Protein AF-W2TLK1-F1 (afdb_monomer_lite)

Organism: Necator americanus (NCBI:txid51031)

pLDDT: mean 82.02, std 14.44, range [32.06, 96.06]

Foldseek 3Di:
DPFQDLLLLLLLCVLCVVVLLVLQLVCLVPVVLCVLVCVQDDPCVLVVLSVPAPHSSSSSVVSSVCSSVGPVSVCSSVSSLVSCVPRPVPVSVLSCLLGPVDPLAPLSLCSVCVVLLLVQDALVLLLVLVVVQVLCVVLSVVLVVVLVVVVVVLVVVDVVDDDDCVVVSVVVNRSVSSSSSSSSQSVSDRCSVLSSLVSSCPRDPSSVVVSCVSPPPSVVCCVPPVPPRPPPD

Secondary structure (DSSP, 8-state):
--PPPHHHHHHHHHHHHHHHHHHHGGGGT-GGGGGGGGGGS-TTHHHHHHHH-SSHHHHHHHHHHHHHHSTTHHHHHHHHHHHHHHH-HHHHHHHHIIIII-TT-TTHHHHHTHHHHHHH--HHHHHHHHTT-GGGHHHHHHHHHHHHHHHHHHHHHHHHS-SSSHHHHHHHHHHHHHHHHHHHHHHH-TTHHHHHHHHHHTT-HHHHHHHHHHSTTHHHHHHHHT-SSSS--

Structure (mmCIF, N/CA/C/O backbone):
data_AF-W2TLK1-F1
#
_entry.id   AF-W2TLK1-F1
#
loop_
_atom_site.group_PDB
_atom_site.id
_atom_site.type_symbol
_atom_site.label_atom_id
_atom_site.label_alt_id
_atom_site.label_comp_id
_atom_site.label_asym_id
_atom_site.label_entity_id
_atom_site.label_seq_id
_atom_site.pdbx_PDB_ins_code
_atom_site.Cartn_x
_atom_site.Cartn_y
_atom_site.Cartn_z
_atom_site.occupancy
_atom_site.B_iso_or_equiv
_atom_site.auth_seq_id
_atom_site.auth_comp_id
_atom_site.auth_asym_id
_atom_site.auth_atom_id
_atom_site.pdbx_PDB_model_num
ATOM 1 N N . MET A 1 1 ? -6.204 -19.441 -7.362 1.00 39.09 1 MET A N 1
ATOM 2 C CA . MET A 1 1 ? -6.379 -18.253 -6.505 1.00 39.09 1 MET A CA 1
ATOM 3 C C . MET A 1 1 ? -5.072 -18.032 -5.776 1.00 39.09 1 MET A C 1
ATOM 5 O O . MET A 1 1 ? -4.685 -18.906 -5.017 1.00 39.09 1 MET A O 1
ATOM 9 N N . THR A 1 2 ? -4.365 -16.938 -6.019 1.00 50.44 2 THR A N 1
ATOM 10 C CA . THR A 1 2 ? -3.280 -16.522 -5.119 1.00 50.44 2 THR A CA 1
ATOM 11 C C . THR A 1 2 ? -3.782 -15.305 -4.374 1.00 50.44 2 THR A C 1
ATOM 13 O O . THR A 1 2 ? -3.531 -14.178 -4.780 1.00 50.44 2 THR A O 1
ATOM 16 N N . SER A 1 3 ? -4.570 -15.559 -3.327 1.00 70.12 3 SER A N 1
ATOM 17 C CA . SER A 1 3 ? -4.834 -14.563 -2.292 1.00 70.12 3 SER A CA 1
ATOM 18 C C . SER A 1 3 ? -3.496 -14.045 -1.769 1.00 70.12 3 SER A C 1
ATOM 20 O O . SER A 1 3 ? -2.560 -14.839 -1.617 1.00 70.12 3 SER A O 1
ATOM 22 N N . LEU A 1 4 ? -3.404 -12.746 -1.474 1.00 79.38 4 LEU A N 1
ATOM 23 C CA . LEU A 1 4 ? -2.208 -12.186 -0.847 1.00 79.38 4 LEU A CA 1
ATOM 24 C C . LEU A 1 4 ? -1.834 -12.999 0.398 1.00 79.38 4 LEU A C 1
ATOM 26 O O . LEU A 1 4 ? -2.681 -13.287 1.249 1.00 79.38 4 LEU A O 1
ATOM 30 N N . ASN A 1 5 ? -0.560 -13.369 0.508 1.00 86.19 5 ASN A N 1
ATOM 31 C CA . ASN A 1 5 ? -0.050 -13.987 1.726 1.00 86.19 5 ASN A CA 1
ATOM 32 C C . ASN A 1 5 ? 0.030 -12.947 2.862 1.00 86.19 5 ASN A C 1
ATOM 34 O O . ASN A 1 5 ? -0.083 -11.743 2.628 1.00 86.19 5 ASN A O 1
ATOM 38 N N . ALA A 1 6 ? 0.259 -13.397 4.098 1.00 86.94 6 ALA A N 1
ATOM 39 C CA . ALA A 1 6 ? 0.296 -12.511 5.265 1.00 86.94 6 ALA A CA 1
ATOM 40 C C . ALA A 1 6 ? 1.298 -11.348 5.116 1.00 86.94 6 ALA A C 1
ATOM 42 O O . ALA A 1 6 ? 0.967 -10.207 5.428 1.00 86.94 6 ALA A O 1
ATOM 43 N N . LYS A 1 7 ? 2.495 -11.608 4.566 1.00 87.69 7 LYS A N 1
ATOM 44 C CA . LYS A 1 7 ? 3.509 -10.570 4.318 1.00 87.69 7 LYS A CA 1
ATOM 45 C C . LYS A 1 7 ? 2.991 -9.512 3.342 1.00 87.69 7 LYS A C 1
ATOM 47 O O . LYS A 1 7 ? 3.154 -8.322 3.583 1.00 87.69 7 LYS A O 1
ATOM 52 N N . GLN A 1 8 ? 2.351 -9.941 2.258 1.00 88.44 8 GLN A N 1
ATOM 53 C CA . GLN A 1 8 ? 1.807 -9.041 1.245 1.00 88.44 8 GLN A CA 1
ATOM 54 C C . GLN A 1 8 ? 0.612 -8.237 1.767 1.00 88.44 8 GLN A C 1
ATOM 56 O O . GLN A 1 8 ? 0.527 -7.046 1.482 1.00 88.44 8 GLN A O 1
ATOM 61 N N . LYS A 1 9 ? -0.276 -8.858 2.556 1.00 89.50 9 LYS A N 1
ATOM 62 C CA . LYS A 1 9 ? -1.387 -8.167 3.231 1.00 89.50 9 LYS A CA 1
ATOM 63 C C . LYS A 1 9 ? -0.863 -7.042 4.132 1.00 89.50 9 LYS A C 1
ATOM 65 O O . LYS A 1 9 ? -1.340 -5.917 4.036 1.00 89.50 9 LYS A O 1
ATOM 70 N N . LEU A 1 10 ? 0.165 -7.316 4.940 1.00 89.56 10 LEU A N 1
ATOM 71 C CA . LEU A 1 10 ? 0.789 -6.309 5.807 1.00 89.56 10 LEU A CA 1
ATOM 72 C C . LEU A 1 10 ? 1.502 -5.206 5.018 1.00 89.56 10 LEU A C 1
ATOM 74 O O . LEU A 1 10 ? 1.328 -4.032 5.325 1.00 89.56 10 LEU A O 1
ATOM 78 N N . ALA A 1 11 ? 2.252 -5.556 3.970 1.00 90.56 11 ALA A N 1
ATOM 79 C CA . ALA A 1 11 ? 2.880 -4.561 3.101 1.00 90.56 11 ALA A CA 1
ATOM 80 C C . ALA A 1 11 ? 1.836 -3.640 2.447 1.00 90.56 11 ALA A C 1
ATOM 82 O O . ALA A 1 11 ? 2.051 -2.434 2.341 1.00 90.56 11 ALA A O 1
ATOM 83 N N . LEU A 1 12 ? 0.685 -4.192 2.053 1.00 90.75 12 LEU A N 1
ATOM 84 C CA . LEU A 1 12 ? -0.413 -3.422 1.483 1.00 90.75 12 LEU A CA 1
ATOM 85 C C . LEU A 1 12 ? -1.047 -2.479 2.517 1.00 90.75 12 LEU A C 1
ATOM 87 O O . LEU A 1 12 ? -1.260 -1.309 2.215 1.00 90.75 12 LEU A O 1
ATOM 91 N N . LEU A 1 13 ? -1.293 -2.951 3.740 1.00 92.12 13 LEU A N 1
ATOM 92 C CA . LEU A 1 13 ? -1.753 -2.097 4.839 1.00 92.12 13 LEU A CA 1
ATOM 93 C C . LEU A 1 13 ? -0.778 -0.950 5.115 1.00 92.12 13 LEU A C 1
ATOM 95 O O . LEU A 1 13 ? -1.192 0.204 5.160 1.00 92.12 13 LEU A O 1
ATOM 99 N N . ASN A 1 14 ? 0.518 -1.247 5.216 1.00 90.81 14 ASN A N 1
ATOM 100 C CA . ASN A 1 14 ? 1.552 -0.237 5.436 1.00 90.81 14 ASN A CA 1
ATOM 101 C C . ASN A 1 14 ? 1.576 0.795 4.304 1.00 90.81 14 ASN A C 1
ATOM 103 O O . ASN A 1 14 ? 1.625 2.000 4.564 1.00 90.81 14 ASN A O 1
ATOM 107 N N . LEU A 1 15 ? 1.453 0.335 3.053 1.00 90.75 15 LEU A N 1
ATOM 108 C CA . LEU A 1 15 ? 1.398 1.203 1.883 1.00 90.75 15 LEU A CA 1
ATOM 109 C C . LEU A 1 15 ? 0.220 2.182 1.957 1.00 90.75 15 LEU A C 1
ATOM 111 O O . LEU A 1 15 ? 0.375 3.316 1.518 1.00 90.75 15 LEU A O 1
ATOM 115 N N . TYR A 1 16 ? -0.927 1.803 2.524 1.00 91.06 16 TYR A N 1
ATOM 116 C CA . TYR A 1 16 ? -2.128 2.647 2.643 1.00 91.06 16 TYR A CA 1
ATOM 117 C C . TYR A 1 16 ? -2.366 3.229 4.048 1.00 91.06 16 TYR A C 1
ATOM 119 O O . TYR A 1 16 ? -3.386 3.881 4.259 1.00 91.06 16 TYR A O 1
ATOM 127 N N . SER A 1 17 ? -1.415 3.068 4.972 1.00 91.88 17 SER A N 1
ATOM 128 C CA . SER A 1 17 ? -1.553 3.418 6.396 1.00 91.88 17 SER A CA 1
ATOM 129 C C . SER A 1 17 ? -2.084 4.833 6.641 1.00 91.88 17 SER A C 1
ATOM 131 O O . SER A 1 17 ? -3.051 4.989 7.368 1.00 91.88 17 SER A O 1
ATOM 133 N N . GLU A 1 18 ? -1.546 5.860 5.980 1.00 89.00 18 GLU A N 1
ATOM 134 C CA . GLU A 1 18 ? -2.051 7.244 6.099 1.00 89.00 18 GLU A CA 1
ATOM 135 C C . GLU A 1 18 ? -3.527 7.412 5.734 1.00 89.00 18 GLU A C 1
ATOM 137 O O . GLU A 1 18 ? -4.263 8.117 6.418 1.00 89.00 18 GLU A O 1
ATOM 142 N N . GLU A 1 19 ? -3.971 6.786 4.644 1.00 89.94 19 GLU A N 1
ATOM 143 C CA . GLU A 1 19 ? -5.369 6.897 4.226 1.00 89.94 19 GLU A CA 1
ATOM 144 C C . GLU A 1 19 ? -6.280 6.107 5.160 1.00 89.94 19 GLU A C 1
ATOM 146 O O . GLU A 1 19 ? -7.399 6.539 5.420 1.00 89.94 19 GLU A O 1
ATOM 151 N N . ILE A 1 20 ? -5.784 4.997 5.711 1.00 93.50 20 ILE A N 1
ATOM 152 C CA . ILE A 1 20 ? -6.484 4.228 6.738 1.00 93.50 20 ILE A CA 1
ATOM 153 C C . ILE A 1 20 ? -6.596 5.052 8.026 1.00 93.50 20 ILE A C 1
ATOM 155 O O . ILE A 1 20 ? -7.702 5.202 8.532 1.00 93.50 20 ILE A O 1
ATOM 159 N N . MET A 1 21 ? -5.504 5.654 8.513 1.00 93.81 21 MET A N 1
ATOM 160 C CA . MET A 1 21 ? -5.481 6.484 9.727 1.00 93.81 21 MET A CA 1
ATOM 161 C C . MET A 1 21 ? -6.492 7.630 9.653 1.00 93.81 21 MET A C 1
ATOM 163 O O . MET A 1 21 ? -7.307 7.773 10.558 1.00 93.81 21 MET A O 1
ATOM 167 N N . LYS A 1 22 ? -6.569 8.345 8.522 1.00 92.06 22 LYS A N 1
ATOM 168 C CA . LYS A 1 22 ? -7.601 9.380 8.295 1.00 92.06 22 LYS A CA 1
ATOM 169 C C . LYS A 1 22 ? -9.037 8.861 8.450 1.00 92.06 22 LYS A C 1
ATOM 171 O O . LYS A 1 22 ? -9.947 9.625 8.753 1.00 92.06 22 LYS A O 1
ATOM 176 N N . ARG A 1 23 ? -9.272 7.573 8.178 1.00 94.31 23 ARG A N 1
ATOM 177 C CA . ARG A 1 23 ? -10.583 6.912 8.325 1.00 94.31 23 ARG A CA 1
ATOM 178 C C . ARG A 1 23 ? -10.786 6.351 9.727 1.00 94.31 23 ARG A C 1
ATOM 180 O O . ARG A 1 23 ? -11.916 6.012 10.052 1.00 94.31 23 ARG A O 1
ATOM 187 N N . LEU A 1 24 ? -9.743 6.274 10.552 1.00 94.12 24 LEU A N 1
ATOM 188 C CA . LEU A 1 24 ? -9.834 5.952 11.976 1.00 94.12 24 LEU A CA 1
ATOM 189 C C . LEU A 1 24 ? -10.124 7.193 12.829 1.00 94.12 24 LEU A C 1
ATOM 191 O O . LEU A 1 24 ? -10.771 7.062 13.861 1.00 94.12 24 LEU A O 1
ATOM 195 N N . THR A 1 25 ? -9.727 8.390 12.382 1.00 93.31 25 THR A N 1
ATOM 196 C CA . THR A 1 25 ? -9.960 9.6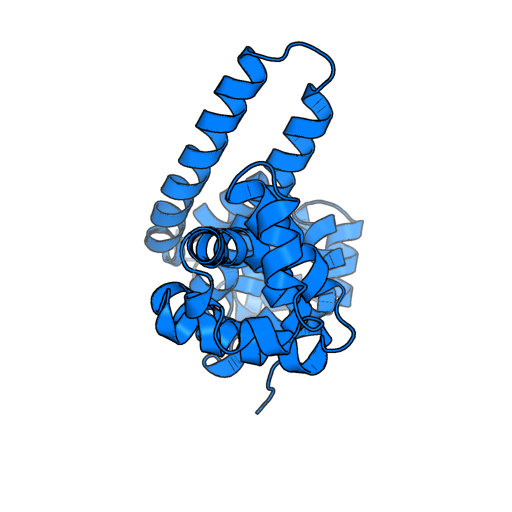74 13.073 1.00 93.31 25 THR A CA 1
ATOM 197 C C . THR A 1 25 ? -11.391 9.853 13.618 1.00 93.31 25 THR A C 1
ATOM 199 O O . THR A 1 25 ? -11.525 10.243 14.776 1.00 93.31 25 THR A O 1
ATOM 202 N N . PRO A 1 26 ? -12.480 9.517 12.887 1.00 91.81 26 PRO A N 1
ATOM 203 C CA . PRO A 1 26 ? -13.845 9.679 13.404 1.00 91.81 26 PRO A CA 1
ATOM 204 C C . PRO A 1 26 ? -14.168 8.862 14.665 1.00 91.81 26 PRO A C 1
ATOM 206 O O . PRO A 1 26 ? -15.060 9.249 15.419 1.00 91.81 26 PRO A O 1
ATOM 209 N N . ILE A 1 27 ? -13.441 7.767 14.924 1.00 94.31 27 ILE A N 1
ATOM 210 C CA . ILE A 1 27 ? -13.629 6.924 16.116 1.00 94.31 27 ILE A CA 1
ATOM 211 C C . ILE A 1 27 ? -13.337 7.719 17.398 1.00 94.31 27 ILE A C 1
ATOM 213 O O . ILE A 1 27 ? -13.962 7.460 18.421 1.00 94.31 27 ILE A O 1
ATOM 217 N N . TYR A 1 28 ? -12.464 8.731 17.331 1.00 92.44 28 TYR A N 1
ATOM 218 C CA . TYR A 1 28 ? -12.157 9.608 18.464 1.00 92.44 28 TYR A CA 1
ATOM 219 C C . TYR A 1 28 ? -13.409 10.301 19.029 1.00 92.44 28 TYR A C 1
ATOM 221 O O . TYR A 1 28 ? -13.572 10.411 20.241 1.00 92.44 28 TYR A O 1
ATOM 229 N N . TYR A 1 29 ? -14.319 10.740 18.152 1.00 90.12 29 TYR A N 1
ATOM 230 C CA . TYR A 1 29 ? -15.553 11.428 18.550 1.00 90.12 29 TYR A CA 1
ATOM 231 C C . TYR A 1 29 ? -16.747 10.484 18.715 1.00 90.12 29 TYR A C 1
ATOM 233 O O . TYR A 1 29 ? -17.700 10.822 19.414 1.00 90.12 29 TYR A O 1
ATOM 241 N N . CYS A 1 30 ? -16.722 9.331 18.045 1.00 90.31 30 CYS A N 1
ATOM 242 C CA . CYS A 1 30 ? -17.794 8.341 18.066 1.00 90.31 30 CYS A CA 1
ATOM 243 C C . CYS A 1 30 ? -17.187 6.934 18.199 1.00 90.31 30 CYS A C 1
ATOM 245 O O . CYS A 1 30 ? -17.016 6.238 17.190 1.00 90.31 30 CYS A O 1
ATOM 247 N N . PRO A 1 31 ? -16.836 6.502 19.427 1.00 87.69 31 PRO A N 1
ATOM 248 C CA . PRO A 1 31 ? -16.204 5.206 19.674 1.00 87.69 31 PRO A CA 1
ATOM 249 C C . PRO A 1 31 ? -17.025 4.018 19.165 1.00 87.69 31 PRO A C 1
ATOM 251 O O . PRO A 1 31 ? -16.462 2.983 18.815 1.00 87.69 31 PRO A O 1
ATOM 254 N N . GLU A 1 32 ? -18.345 4.168 19.037 1.00 86.75 32 GLU A N 1
ATOM 255 C CA . GLU A 1 32 ? -19.246 3.156 18.481 1.00 86.75 32 GLU A CA 1
ATOM 256 C C . GLU A 1 32 ? -18.920 2.813 17.019 1.00 86.75 32 GLU A C 1
ATOM 258 O O . GLU A 1 32 ? -19.233 1.715 16.552 1.00 86.75 32 GLU A O 1
ATOM 263 N N . MET A 1 33 ? -18.257 3.721 16.291 1.00 87.19 33 MET A N 1
ATOM 264 C CA . MET A 1 33 ? -17.795 3.467 14.926 1.00 87.19 33 MET A CA 1
ATOM 265 C C . MET A 1 33 ? -16.659 2.446 14.864 1.00 87.19 33 MET A C 1
ATOM 267 O O . MET A 1 33 ? -16.468 1.845 13.809 1.00 87.19 33 MET A O 1
ATOM 271 N N . SER A 1 34 ? -15.932 2.212 15.964 1.00 86.56 34 SER A N 1
ATOM 272 C CA . SER A 1 34 ? -14.821 1.251 15.999 1.00 86.56 34 SER A CA 1
ATOM 273 C C . SER A 1 34 ? -15.251 -0.149 15.555 1.00 86.56 34 SER A C 1
ATOM 275 O O . SER A 1 34 ? -14.524 -0.814 14.815 1.00 86.56 34 SER A O 1
ATOM 277 N N . GLY A 1 35 ? -16.459 -0.583 15.927 1.00 87.00 35 GLY A N 1
ATOM 278 C CA . GLY A 1 35 ? -17.023 -1.871 15.534 1.00 87.00 35 GLY A CA 1
ATOM 279 C C . GLY A 1 35 ? -16.031 -3.021 15.735 1.00 87.00 35 GLY A C 1
ATOM 280 O O . GLY A 1 35 ? -15.507 -3.224 16.823 1.00 87.00 35 GLY A O 1
ATOM 281 N N . VAL A 1 36 ? -15.730 -3.742 14.651 1.00 86.50 36 VAL A N 1
ATOM 282 C CA . VAL A 1 36 ? -14.802 -4.889 14.662 1.00 86.50 36 VAL A CA 1
ATOM 283 C C . VAL A 1 36 ? -13.339 -4.511 14.935 1.00 86.50 36 VAL A C 1
ATOM 285 O O . VAL A 1 36 ? -12.531 -5.392 15.199 1.00 86.50 36 VAL A O 1
ATOM 288 N N . ILE A 1 37 ? -12.965 -3.227 14.866 1.00 89.81 37 ILE A N 1
ATOM 289 C CA . ILE A 1 37 ? -11.604 -2.779 15.202 1.00 89.81 37 ILE A CA 1
ATOM 290 C C . ILE A 1 37 ? -11.345 -2.921 16.699 1.00 89.81 37 ILE A C 1
ATOM 292 O O . ILE A 1 37 ? -10.254 -3.339 17.078 1.00 89.81 37 ILE A O 1
ATOM 296 N N . ALA A 1 38 ? -12.339 -2.621 17.541 1.00 87.62 38 ALA A N 1
ATOM 297 C CA . ALA A 1 38 ? -12.196 -2.731 18.991 1.00 87.62 38 ALA A CA 1
ATOM 298 C C . ALA A 1 38 ? -11.893 -4.173 19.435 1.00 87.62 38 ALA A C 1
ATOM 300 O O . ALA A 1 38 ? -11.207 -4.373 20.428 1.00 87.62 38 ALA A O 1
ATOM 301 N N . GLU A 1 39 ? -12.328 -5.177 18.664 1.00 88.00 39 GLU A N 1
ATOM 302 C CA . GLU A 1 39 ? -12.049 -6.597 18.930 1.00 88.00 39 GLU A CA 1
ATOM 303 C C . GLU A 1 39 ? -10.563 -6.972 18.771 1.00 88.00 39 GLU A C 1
ATOM 305 O O . GLU A 1 39 ? -10.155 -8.044 19.213 1.00 88.00 39 GLU A O 1
ATOM 310 N N . LEU A 1 40 ? -9.752 -6.121 18.129 1.00 88.50 40 LEU A N 1
ATOM 311 C CA . LEU A 1 40 ? -8.305 -6.328 17.971 1.00 88.50 40 LEU A CA 1
ATOM 312 C C . LEU A 1 40 ? -7.468 -5.722 19.103 1.00 88.50 40 LEU A C 1
ATOM 314 O O . LEU A 1 40 ? -6.239 -5.865 19.088 1.00 88.50 40 LEU A O 1
ATOM 318 N N . LEU A 1 41 ? -8.118 -5.026 20.034 1.00 89.62 41 LEU A N 1
ATOM 319 C CA . LEU A 1 41 ? -7.500 -4.341 21.160 1.00 89.62 41 LEU A CA 1
ATOM 320 C C . LEU A 1 41 ? -7.872 -5.031 22.474 1.00 89.62 41 LEU A C 1
ATOM 322 O O . LEU A 1 41 ? -8.871 -5.747 22.566 1.00 89.62 41 LEU A O 1
ATOM 326 N N . ASP A 1 42 ? -7.074 -4.775 23.507 1.00 88.44 42 ASP A N 1
ATOM 327 C CA . ASP A 1 42 ? -7.425 -5.179 24.863 1.00 88.44 42 ASP A CA 1
ATOM 328 C C . ASP A 1 42 ? -8.656 -4.405 25.368 1.00 88.44 42 ASP A C 1
ATOM 330 O O . ASP A 1 42 ? -8.983 -3.307 24.907 1.00 88.44 42 ASP A O 1
ATOM 334 N N . ILE A 1 43 ? -9.352 -4.993 26.342 1.00 86.44 43 ILE A N 1
ATOM 335 C CA . ILE A 1 43 ? -10.553 -4.405 26.947 1.00 86.44 43 ILE A CA 1
ATOM 336 C C . ILE A 1 43 ? -10.228 -3.002 27.482 1.00 86.44 43 ILE A C 1
ATOM 338 O O . ILE A 1 43 ? -9.240 -2.826 28.188 1.00 86.44 43 ILE A O 1
ATOM 342 N N . ASN A 1 44 ? -11.097 -2.030 27.190 1.00 89.00 44 ASN A N 1
ATOM 343 C CA . ASN A 1 44 ? -10.975 -0.607 27.536 1.00 89.00 44 ASN A CA 1
ATOM 344 C C . ASN A 1 44 ? -9.831 0.157 26.846 1.00 89.00 44 ASN A C 1
ATOM 346 O O . ASN A 1 44 ? -9.676 1.359 27.075 1.00 89.00 44 ASN A O 1
ATOM 350 N N . ARG A 1 45 ? -9.013 -0.498 26.009 1.00 92.62 45 ARG A N 1
ATOM 351 C CA . ARG A 1 45 ? -7.835 0.161 25.432 1.00 92.62 45 ARG A CA 1
ATOM 352 C C . ARG A 1 45 ? -8.209 1.282 24.467 1.00 92.62 45 ARG A C 1
ATOM 354 O O . ARG A 1 45 ? -7.497 2.276 24.373 1.00 92.62 45 ARG A O 1
ATOM 361 N N . LEU A 1 46 ? -9.340 1.155 23.776 1.00 91.25 46 LEU A N 1
ATOM 362 C CA . LEU A 1 46 ? -9.834 2.203 22.885 1.00 91.25 46 LEU A CA 1
ATOM 363 C C . LEU A 1 46 ? -10.181 3.482 23.666 1.00 91.25 46 LEU A C 1
ATOM 365 O O . LEU A 1 46 ? -9.814 4.580 23.253 1.00 91.25 46 LEU A O 1
ATOM 369 N N . GLU A 1 47 ? -10.856 3.338 24.805 1.00 90.69 47 GLU A N 1
ATOM 370 C CA . GLU A 1 47 ? -11.205 4.439 25.696 1.00 90.69 47 GLU A CA 1
ATOM 371 C C . GLU A 1 47 ? -9.955 5.081 26.303 1.00 90.69 47 GLU A C 1
ATOM 373 O O . GLU A 1 47 ? -9.852 6.307 26.339 1.00 90.69 47 GLU A O 1
ATOM 378 N N . GLU A 1 48 ? -8.980 4.272 26.729 1.00 93.44 48 GLU A N 1
ATOM 379 C CA . GLU A 1 48 ? -7.683 4.763 27.205 1.00 93.44 48 GLU A CA 1
ATOM 380 C C . GLU A 1 48 ? -6.971 5.587 26.129 1.00 93.44 48 GLU A C 1
ATOM 382 O O . GLU A 1 48 ? -6.549 6.711 26.400 1.00 93.44 48 GLU A O 1
ATOM 387 N N . LEU A 1 49 ? -6.915 5.087 24.891 1.00 93.75 49 LEU A N 1
ATOM 388 C CA . LEU A 1 49 ? -6.338 5.808 23.760 1.00 93.75 49 LEU A CA 1
ATOM 389 C C . LEU A 1 49 ? -7.025 7.158 23.529 1.00 93.75 49 LEU A C 1
ATOM 391 O O . LEU A 1 49 ? -6.334 8.153 23.312 1.00 93.75 49 LEU A O 1
AT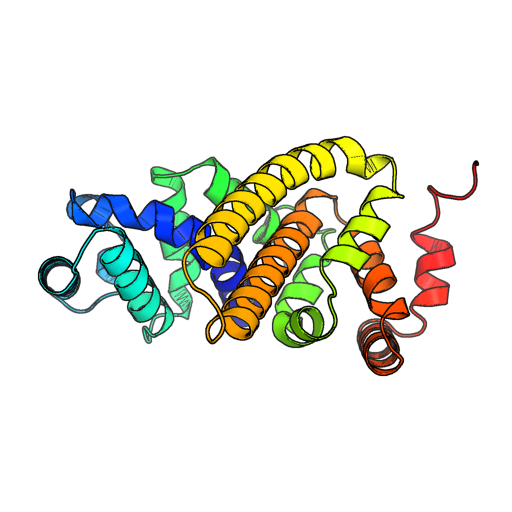OM 395 N N . CYS A 1 50 ? -8.356 7.232 23.609 1.00 90.94 50 CYS A N 1
ATOM 396 C CA . CYS A 1 50 ? -9.078 8.502 23.490 1.00 90.94 50 CYS A CA 1
ATOM 397 C C . CYS A 1 50 ? -8.679 9.506 24.584 1.00 90.94 50 CYS A C 1
ATOM 399 O O . CYS A 1 50 ? -8.553 10.696 24.301 1.00 90.94 50 CYS A O 1
ATOM 401 N N . MET A 1 51 ? -8.461 9.038 25.817 1.00 90.69 51 MET A N 1
ATOM 402 C CA . MET A 1 51 ? -8.086 9.886 26.957 1.00 90.69 51 MET A CA 1
ATOM 403 C C . MET A 1 51 ? -6.606 10.296 26.946 1.00 90.69 51 MET A C 1
ATOM 405 O O . MET A 1 51 ? -6.264 11.379 27.418 1.00 90.69 51 MET A O 1
ATOM 409 N N . GLU A 1 52 ? -5.727 9.432 26.435 1.00 93.12 52 GLU A N 1
ATOM 410 C CA . GLU A 1 52 ? -4.280 9.663 26.332 1.00 93.12 52 GLU A CA 1
ATOM 411 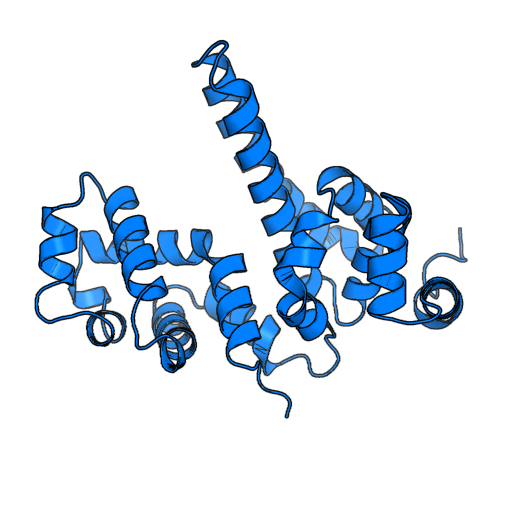C C . GLU A 1 52 ? -3.897 10.577 25.159 1.00 93.12 52 GLU A C 1
ATOM 413 O O . GLU A 1 52 ? -2.810 11.160 25.164 1.00 93.12 52 GLU A O 1
ATOM 418 N N . SER A 1 53 ? -4.758 10.677 24.144 1.00 93.31 53 SER A N 1
ATOM 419 C CA . SER A 1 53 ? -4.450 11.379 22.898 1.00 93.31 53 SER A CA 1
ATOM 420 C C . SER A 1 53 ? -4.709 12.876 22.996 1.00 93.31 53 SER A C 1
ATOM 422 O O . SER A 1 53 ? -5.736 13.322 23.506 1.00 93.31 53 SER A O 1
ATOM 424 N N . TYR A 1 54 ? -3.790 13.669 22.446 1.00 89.81 54 TYR A N 1
ATOM 425 C CA . TYR A 1 54 ? -3.905 15.132 22.472 1.00 89.81 54 TYR A CA 1
ATOM 426 C C . TYR A 1 54 ? -5.002 15.667 21.547 1.00 89.81 54 TYR A C 1
ATOM 428 O O . TYR A 1 54 ? -5.597 16.708 21.824 1.00 89.81 54 TYR A O 1
ATOM 436 N N . ASN A 1 55 ? -5.219 14.986 20.425 1.00 92.06 55 ASN A N 1
ATOM 437 C CA . ASN A 1 55 ? -6.205 15.314 19.404 1.00 92.06 55 ASN A CA 1
ATOM 438 C C . ASN A 1 55 ? -6.551 14.058 18.585 1.00 92.06 55 ASN A C 1
ATOM 440 O O . ASN A 1 55 ? -5.995 12.977 18.800 1.00 92.06 55 ASN A O 1
ATOM 444 N N . GLU A 1 56 ? -7.469 14.212 17.639 1.00 92.81 56 GLU A N 1
ATOM 445 C CA . GLU A 1 56 ? -7.988 13.145 16.790 1.00 92.81 56 GLU A CA 1
ATOM 446 C C . GLU A 1 56 ? -6.929 12.526 15.855 1.00 92.81 56 GLU A C 1
ATOM 448 O O . GLU A 1 56 ? -6.978 11.327 15.562 1.00 92.81 56 GLU A O 1
ATOM 453 N N . ASP A 1 57 ? -5.937 13.313 15.428 1.00 91.12 57 ASP A N 1
ATOM 454 C CA . ASP A 1 57 ? -4.836 12.842 14.585 1.00 91.12 57 ASP A CA 1
ATOM 455 C C . ASP A 1 57 ? -3.859 11.970 15.389 1.00 91.12 57 ASP A C 1
ATOM 457 O O . ASP A 1 57 ? -3.527 10.863 14.956 1.00 91.12 57 ASP A O 1
ATOM 461 N N . ASP A 1 58 ? -3.453 12.422 16.582 1.00 93.69 58 ASP A N 1
ATOM 462 C CA . ASP A 1 58 ? -2.616 11.664 17.525 1.00 93.69 58 ASP A CA 1
ATOM 463 C C . ASP A 1 58 ? -3.299 10.352 17.927 1.00 93.69 58 ASP A C 1
ATOM 465 O O . ASP A 1 58 ? -2.673 9.291 17.889 1.00 93.69 58 ASP A O 1
ATOM 469 N N . PHE A 1 59 ? -4.607 10.402 18.193 1.00 96.06 59 PHE A N 1
ATOM 470 C CA . PHE A 1 59 ? -5.414 9.212 18.444 1.00 96.06 59 PHE A CA 1
ATOM 471 C C . PHE A 1 59 ? -5.348 8.219 17.285 1.00 96.06 59 PHE A C 1
ATOM 473 O O . PHE A 1 59 ? -5.028 7.048 17.491 1.00 96.06 59 PHE A O 1
ATOM 480 N N . SER A 1 60 ? -5.615 8.674 16.056 1.00 95.19 60 SER A N 1
ATOM 481 C CA . SER A 1 60 ? -5.639 7.790 14.886 1.00 95.19 60 SER A CA 1
ATOM 482 C C . SER A 1 60 ? -4.289 7.110 14.641 1.00 95.19 60 SER A C 1
ATOM 484 O O . SER A 1 60 ? -4.242 5.933 14.275 1.00 95.19 60 SER A O 1
ATOM 486 N N . LYS A 1 61 ? -3.193 7.834 14.902 1.00 94.44 61 LYS A N 1
ATOM 487 C CA . LYS A 1 61 ? -1.828 7.332 14.783 1.00 94.44 61 LYS A CA 1
ATOM 488 C C . LYS A 1 61 ? -1.521 6.287 15.851 1.00 94.44 61 LYS A C 1
ATOM 490 O O . LYS A 1 61 ? -1.084 5.194 15.508 1.00 94.44 61 LYS A O 1
ATOM 495 N N . ARG A 1 62 ? -1.805 6.581 17.124 1.00 94.81 62 ARG A N 1
ATOM 496 C CA . ARG A 1 62 ? -1.596 5.637 18.236 1.00 94.81 62 ARG A CA 1
ATOM 497 C C . ARG A 1 62 ? -2.425 4.370 18.072 1.00 94.81 62 ARG A C 1
ATOM 499 O O . ARG A 1 62 ? -1.902 3.272 18.235 1.00 94.81 62 ARG A O 1
ATOM 506 N N . LEU A 1 63 ? -3.692 4.520 17.685 1.00 95.19 63 LEU A N 1
ATOM 507 C CA . LEU A 1 63 ? -4.570 3.397 17.379 1.00 95.19 63 LEU A CA 1
ATOM 508 C C . LEU A 1 63 ? -3.980 2.531 16.261 1.00 95.19 63 LEU A C 1
ATOM 510 O O . LEU A 1 63 ? -3.921 1.311 16.393 1.00 95.19 63 LEU A O 1
ATOM 514 N N . TRP A 1 64 ? -3.508 3.139 15.171 1.00 95.56 64 TRP A N 1
ATOM 515 C CA . TRP A 1 64 ? -2.857 2.393 14.096 1.00 95.56 64 TRP A CA 1
ATOM 516 C C . TRP A 1 64 ? -1.594 1.667 14.560 1.00 95.56 64 TRP A C 1
ATOM 518 O O . TRP A 1 64 ? -1.417 0.496 14.224 1.00 95.56 64 TRP A O 1
ATOM 528 N N . ASP A 1 65 ? -0.741 2.328 15.340 1.00 93.44 65 ASP A N 1
ATOM 529 C CA . ASP A 1 65 ? 0.499 1.745 15.850 1.00 93.44 65 ASP A CA 1
ATOM 530 C C . ASP A 1 65 ? 0.216 0.525 16.746 1.00 93.44 65 ASP A C 1
ATOM 532 O O . ASP A 1 65 ? 0.865 -0.514 16.594 1.00 93.44 65 ASP A O 1
ATOM 536 N N . GLU A 1 66 ? -0.804 0.590 17.607 1.00 92.88 66 GLU A N 1
ATOM 537 C CA . GLU A 1 66 ? -1.233 -0.550 18.427 1.00 92.88 66 GLU A CA 1
ATOM 538 C C . GLU A 1 66 ? -1.822 -1.689 17.593 1.00 92.88 66 GLU A C 1
ATOM 540 O O . GLU A 1 66 ? -1.436 -2.847 17.765 1.00 92.88 66 GLU A O 1
ATOM 545 N N . LEU A 1 67 ? -2.689 -1.382 16.625 1.00 92.50 67 LEU A N 1
ATOM 546 C CA . LEU A 1 67 ? -3.238 -2.383 15.708 1.00 92.50 67 LEU A CA 1
ATOM 547 C C . LEU A 1 67 ? -2.132 -3.065 14.887 1.00 92.50 67 LEU A C 1
ATOM 549 O O . LEU A 1 67 ? -2.144 -4.284 14.703 1.00 92.50 67 LEU A O 1
ATOM 553 N N . ALA A 1 68 ? -1.147 -2.298 14.416 1.00 88.94 68 ALA A N 1
ATOM 554 C CA . ALA A 1 68 ? -0.009 -2.798 13.653 1.00 88.94 68 ALA A CA 1
ATOM 555 C C . ALA A 1 68 ? 0.972 -3.609 14.516 1.00 88.94 68 ALA A C 1
ATOM 557 O O . ALA A 1 68 ? 1.664 -4.496 13.995 1.00 88.94 68 ALA A O 1
ATOM 558 N N . ALA A 1 69 ? 1.041 -3.331 15.821 1.00 88.19 69 ALA A N 1
ATOM 559 C CA . ALA A 1 69 ? 1.831 -4.072 16.799 1.00 88.19 69 ALA A CA 1
ATOM 560 C C . ALA A 1 69 ? 1.103 -5.302 17.369 1.00 88.19 69 ALA A C 1
ATOM 562 O O . ALA A 1 69 ? 1.780 -6.226 17.825 1.00 88.19 69 ALA A O 1
ATOM 563 N N . SER A 1 70 ? -0.232 -5.345 17.284 1.00 85.69 70 SER A N 1
ATOM 564 C CA . SER A 1 70 ? -1.086 -6.394 17.850 1.00 85.69 70 SER A CA 1
ATOM 565 C C . SER A 1 70 ? -0.615 -7.804 17.468 1.00 85.69 70 SER A C 1
ATOM 567 O O . SER A 1 70 ? -0.211 -8.036 16.324 1.00 85.69 70 SER A O 1
ATOM 569 N N . PRO A 1 71 ? -0.691 -8.796 18.375 1.00 82.56 71 PRO A N 1
ATOM 570 C CA . PRO A 1 71 ? -0.408 -10.190 18.035 1.00 82.56 71 PRO A CA 1
ATOM 571 C C . PRO A 1 71 ? -1.398 -10.761 17.002 1.00 82.56 71 PRO A C 1
ATOM 573 O O . PRO A 1 71 ? -1.090 -11.753 16.343 1.00 82.56 71 PRO A O 1
ATOM 576 N N . MET A 1 72 ? -2.551 -10.114 16.793 1.00 84.25 72 MET A N 1
ATOM 577 C CA . MET A 1 72 ? -3.610 -10.534 15.865 1.00 84.25 72 MET A CA 1
ATOM 578 C C . MET A 1 72 ? -3.393 -10.037 14.418 1.00 84.25 72 MET A C 1
ATOM 580 O O . MET A 1 72 ? -4.342 -9.836 13.656 1.00 84.25 72 MET A O 1
ATOM 584 N N . LYS A 1 73 ? -2.133 -9.865 13.982 1.00 81.62 73 LYS A N 1
ATOM 585 C CA . LYS A 1 73 ? -1.791 -9.356 12.630 1.00 81.62 73 LYS A CA 1
ATOM 586 C C . LYS A 1 73 ? -2.381 -10.180 11.487 1.00 81.62 73 LYS A C 1
ATOM 588 O O . LYS A 1 73 ? -2.579 -9.669 10.387 1.00 81.62 73 LYS A O 1
ATOM 593 N N . ASN A 1 74 ? -2.621 -11.466 11.727 1.00 83.62 74 ASN A N 1
ATOM 594 C CA . ASN A 1 74 ? -3.181 -12.393 10.749 1.00 83.62 74 ASN A CA 1
ATOM 595 C C . ASN A 1 74 ? -4.621 -12.043 10.344 1.00 83.62 74 ASN A C 1
ATOM 597 O O . ASN A 1 74 ? -4.992 -12.338 9.211 1.00 83.62 74 ASN A O 1
ATOM 601 N N . VAL A 1 75 ? -5.398 -11.416 11.234 1.00 89.75 75 VAL A N 1
ATOM 602 C CA . VAL A 1 75 ? -6.779 -10.979 10.960 1.00 89.75 75 VAL A CA 1
ATOM 603 C C . VAL A 1 75 ? -6.888 -9.479 10.682 1.00 89.75 75 VAL A C 1
ATOM 605 O O . VAL A 1 75 ? -7.868 -9.051 10.083 1.00 89.75 75 VAL A O 1
ATOM 608 N N . LEU A 1 76 ? -5.856 -8.693 11.021 1.00 92.25 76 LEU A N 1
ATOM 609 C CA . LEU A 1 76 ? -5.832 -7.232 10.867 1.00 92.25 76 LEU A CA 1
ATOM 610 C C . LEU A 1 76 ? -6.291 -6.754 9.482 1.00 92.25 76 LEU A C 1
ATOM 612 O O . LEU A 1 76 ? -7.104 -5.842 9.381 1.00 92.25 76 LEU A O 1
ATOM 616 N N . TYR A 1 77 ? -5.800 -7.375 8.408 1.00 91.31 77 TYR A N 1
ATOM 617 C CA . TYR A 1 77 ? -6.178 -6.993 7.044 1.00 91.31 77 TYR A CA 1
ATOM 618 C C . TYR A 1 77 ? -7.676 -7.160 6.780 1.00 91.31 77 TYR A C 1
ATOM 620 O O . TYR A 1 77 ? -8.312 -6.246 6.259 1.00 91.31 77 TYR A O 1
ATOM 628 N N . ASP A 1 78 ? -8.238 -8.304 7.166 1.00 91.06 78 ASP A N 1
ATOM 629 C CA . ASP A 1 78 ? -9.645 -8.609 6.919 1.00 91.06 78 ASP A CA 1
ATOM 630 C C . ASP A 1 78 ? -10.547 -7.720 7.805 1.00 91.06 78 ASP A C 1
ATOM 632 O O . ASP A 1 78 ? -11.581 -7.231 7.345 1.00 91.06 78 ASP A O 1
ATOM 636 N N . THR A 1 79 ? -10.113 -7.405 9.034 1.00 93.62 79 THR A N 1
ATOM 637 C CA . THR A 1 79 ? -10.795 -6.449 9.922 1.00 93.62 79 THR A CA 1
ATOM 638 C C . THR A 1 79 ? -10.794 -5.030 9.355 1.00 93.62 79 THR A C 1
ATOM 640 O O . THR A 1 79 ? -11.846 -4.391 9.312 1.00 93.62 79 THR A O 1
ATOM 643 N N . ILE A 1 80 ? -9.645 -4.534 8.880 1.00 94.06 80 ILE A N 1
ATOM 644 C CA . ILE A 1 80 ? -9.541 -3.198 8.276 1.00 94.06 80 ILE A CA 1
ATOM 645 C C . ILE A 1 80 ? -10.385 -3.115 7.004 1.00 94.06 80 ILE A C 1
ATOM 647 O O . ILE A 1 80 ? -11.092 -2.128 6.817 1.00 94.06 80 ILE A O 1
ATOM 651 N N . LEU A 1 81 ? -10.388 -4.146 6.153 1.00 92.06 81 LEU A N 1
ATOM 652 C CA . LEU A 1 81 ? -11.286 -4.179 4.996 1.00 92.06 81 LEU A CA 1
ATOM 653 C C . LEU A 1 81 ? -12.758 -4.120 5.415 1.00 92.06 81 LEU A C 1
ATOM 655 O O . LEU A 1 81 ? -13.511 -3.311 4.876 1.00 92.06 81 LEU A O 1
ATOM 659 N N . ASN A 1 82 ? -13.171 -4.921 6.400 1.00 92.50 82 ASN A N 1
ATOM 660 C CA . ASN A 1 82 ? -14.546 -4.900 6.898 1.00 92.50 82 ASN A CA 1
ATOM 661 C C . ASN A 1 82 ? -14.930 -3.505 7.419 1.00 92.50 82 ASN A C 1
ATOM 663 O O . ASN A 1 82 ? -15.981 -2.977 7.057 1.00 92.50 82 ASN A O 1
ATOM 667 N N . TYR A 1 83 ? -14.052 -2.866 8.190 1.00 94.06 83 TYR A N 1
ATOM 668 C CA . TYR A 1 83 ? -14.254 -1.492 8.642 1.00 94.06 83 TYR A CA 1
ATOM 669 C C . TYR A 1 83 ? -14.397 -0.511 7.467 1.00 94.06 83 TYR A C 1
ATOM 671 O O . TYR A 1 83 ? -15.403 0.195 7.360 1.00 94.06 83 TYR A O 1
ATOM 679 N N . LEU A 1 84 ? -13.444 -0.520 6.530 1.00 93.38 84 LEU A N 1
ATOM 680 C CA . LEU A 1 84 ? -13.445 0.364 5.363 1.00 93.38 84 LEU A CA 1
ATOM 681 C C . LEU A 1 84 ? -14.663 0.153 4.464 1.00 93.38 84 LEU A C 1
ATOM 683 O O . LEU A 1 84 ? -15.158 1.117 3.893 1.00 93.38 84 LEU A O 1
ATOM 687 N N . SER A 1 85 ? -15.207 -1.064 4.379 1.00 92.62 85 SER A N 1
ATOM 688 C CA . SER A 1 85 ? -16.431 -1.326 3.612 1.00 92.62 85 SER A CA 1
ATOM 689 C C . SER A 1 85 ? -17.628 -0.486 4.084 1.00 92.62 85 SER A C 1
ATOM 691 O O . SER A 1 85 ? -18.529 -0.205 3.293 1.00 92.62 85 SER A O 1
ATOM 693 N N . LYS A 1 86 ? -17.616 -0.051 5.352 1.00 91.19 86 LYS A N 1
ATOM 694 C CA . LYS A 1 86 ? -18.666 0.762 5.978 1.00 91.19 86 LYS A CA 1
ATOM 695 C C . LYS A 1 86 ? -18.366 2.259 5.925 1.00 91.19 86 LYS A C 1
ATOM 697 O O . LYS A 1 86 ? -19.298 3.043 5.782 1.00 91.19 86 LYS A O 1
ATOM 702 N N . VAL A 1 87 ? -17.095 2.653 6.051 1.00 90.81 87 VAL A N 1
ATOM 703 C CA . VAL A 1 87 ? -16.708 4.071 6.198 1.00 90.81 87 VAL A CA 1
ATOM 704 C C . VAL A 1 87 ? -16.126 4.704 4.932 1.00 90.81 87 VAL A C 1
ATOM 706 O O . VAL A 1 87 ? -16.217 5.915 4.762 1.00 90.81 87 VAL A O 1
ATOM 709 N N . ASP A 1 88 ? -15.540 3.913 4.031 1.00 90.94 88 ASP A N 1
ATOM 710 C CA . ASP A 1 88 ? -14.971 4.383 2.765 1.00 90.94 88 ASP A CA 1
ATOM 711 C C . ASP A 1 88 ? -14.952 3.254 1.720 1.00 90.94 88 ASP A C 1
ATOM 713 O O . ASP A 1 88 ? -13.961 2.541 1.519 1.00 90.94 88 ASP A O 1
ATOM 717 N N . ALA A 1 89 ? -16.073 3.114 1.006 1.00 89.19 89 ALA A N 1
ATOM 718 C CA . ALA A 1 89 ? -16.235 2.108 -0.040 1.00 89.19 89 ALA A CA 1
ATOM 719 C C . ALA A 1 89 ? -15.224 2.260 -1.194 1.00 89.19 89 ALA A C 1
ATOM 721 O O . ALA A 1 89 ? -14.925 1.277 -1.881 1.00 89.19 89 ALA A O 1
ATOM 722 N N . SER A 1 90 ? -14.690 3.468 -1.414 1.00 86.69 90 SER A N 1
ATOM 723 C CA . SER A 1 90 ? -13.694 3.733 -2.455 1.00 86.69 90 SER A CA 1
ATOM 724 C C . SER A 1 90 ? -12.343 3.138 -2.066 1.00 86.69 90 SER A C 1
ATOM 726 O O . SER A 1 90 ? -11.796 2.316 -2.805 1.00 86.69 90 SER A O 1
ATOM 728 N N . LEU A 1 91 ? -11.845 3.462 -0.867 1.00 88.75 91 LEU A N 1
ATOM 729 C CA . LEU A 1 91 ? -10.589 2.912 -0.353 1.00 88.75 91 LEU A CA 1
ATOM 730 C C . LEU A 1 91 ? -10.671 1.391 -0.175 1.00 88.75 91 LEU A C 1
ATOM 732 O O . LEU A 1 91 ? -9.747 0.679 -0.569 1.00 88.75 91 LEU A O 1
ATOM 736 N N . HIS A 1 92 ? -11.799 0.882 0.327 1.00 90.19 92 HIS A N 1
ATOM 737 C CA . HIS A 1 92 ? -12.072 -0.555 0.371 1.00 90.19 92 HIS A CA 1
ATOM 738 C C . HIS A 1 92 ? -11.939 -1.200 -1.018 1.00 90.19 92 HIS A C 1
ATOM 740 O O . HIS A 1 92 ? -11.215 -2.180 -1.192 1.00 90.19 92 HIS A O 1
ATOM 746 N N . SER A 1 93 ? -12.583 -0.615 -2.034 1.00 84.38 93 SER A N 1
ATOM 747 C CA . SER A 1 93 ? -12.530 -1.133 -3.404 1.00 84.38 93 SER A CA 1
ATOM 748 C C . SER A 1 93 ? -11.114 -1.123 -3.975 1.00 84.38 93 SER A C 1
ATOM 750 O O . SER A 1 93 ? -10.733 -2.090 -4.629 1.00 84.38 93 SER A O 1
ATOM 752 N N . ILE A 1 94 ? -10.320 -0.080 -3.708 1.00 83.69 94 ILE A N 1
ATOM 753 C CA . ILE A 1 94 ? -8.909 -0.011 -4.115 1.00 83.69 94 ILE A CA 1
ATOM 754 C C . ILE A 1 94 ? -8.116 -1.158 -3.484 1.00 83.69 94 ILE A C 1
ATOM 756 O O . ILE A 1 94 ? -7.428 -1.884 -4.198 1.00 83.69 94 ILE A O 1
ATOM 760 N N . LEU A 1 95 ? -8.243 -1.377 -2.174 1.00 85.62 95 LEU A N 1
ATOM 761 C CA . LEU A 1 95 ? -7.516 -2.450 -1.493 1.00 85.62 95 LEU A CA 1
ATOM 762 C C . LEU A 1 95 ? -7.916 -3.842 -2.007 1.00 85.62 95 LEU A C 1
ATOM 764 O O . LEU A 1 95 ? -7.033 -4.679 -2.191 1.00 85.62 95 LEU A O 1
ATOM 768 N N . CYS A 1 96 ? -9.198 -4.067 -2.318 1.00 82.19 96 CYS A N 1
ATOM 769 C CA . CYS A 1 96 ? -9.674 -5.302 -2.953 1.00 82.19 96 CYS A CA 1
ATOM 770 C C . CYS A 1 96 ? -9.191 -5.465 -4.405 1.00 82.19 96 CYS A C 1
ATOM 772 O O . CYS A 1 96 ? -8.928 -6.579 -4.858 1.00 82.19 96 CYS A O 1
ATOM 774 N N . LEU A 1 97 ? -9.086 -4.374 -5.173 1.00 72.38 97 LEU A N 1
ATOM 775 C CA . LEU A 1 97 ? -8.548 -4.415 -6.538 1.00 72.38 97 LEU A CA 1
ATOM 776 C C . LEU A 1 97 ? -7.083 -4.855 -6.532 1.00 72.38 97 LEU A C 1
ATOM 778 O O . LEU A 1 97 ? -6.685 -5.681 -7.351 1.00 72.38 97 LEU A O 1
ATOM 782 N N . VAL A 1 98 ? -6.314 -4.343 -5.572 1.00 70.56 98 VAL A N 1
ATOM 783 C CA . VAL A 1 98 ? -4.898 -4.672 -5.394 1.00 70.56 98 VAL A CA 1
ATOM 784 C C . VAL A 1 98 ? -4.696 -6.111 -4.899 1.00 70.56 98 VAL A C 1
ATOM 786 O O . VAL A 1 98 ? -3.676 -6.722 -5.221 1.00 70.56 98 VAL A O 1
ATOM 789 N N . SER A 1 99 ? -5.641 -6.662 -4.130 1.00 60.59 99 SER A N 1
ATOM 790 C CA . SER A 1 99 ? -5.487 -7.967 -3.476 1.00 60.59 99 SER A CA 1
ATOM 791 C C . SER A 1 99 ? -6.152 -9.153 -4.176 1.00 60.59 99 SER A C 1
ATOM 793 O O . SER A 1 99 ? -5.621 -10.261 -4.097 1.00 60.59 99 SER A O 1
ATOM 795 N N . GLU A 1 100 ? -7.303 -8.958 -4.829 1.00 58.22 100 GLU A N 1
ATOM 796 C CA . GLU A 1 100 ? -8.217 -10.068 -5.143 1.00 58.22 100 GLU A CA 1
ATOM 797 C C . GLU A 1 100 ? -8.731 -10.100 -6.586 1.00 58.22 100 GLU A C 1
ATOM 799 O O . GLU A 1 100 ? -9.004 -11.184 -7.107 1.00 58.22 100 GLU A O 1
ATOM 804 N N . LYS A 1 101 ? -8.880 -8.948 -7.254 1.00 54.12 101 LYS A N 1
ATOM 805 C CA . LYS A 1 101 ? -9.618 -8.886 -8.532 1.00 54.12 101 LYS A CA 1
ATOM 806 C C . LYS A 1 101 ? -8.757 -8.948 -9.791 1.00 54.12 101 LYS A C 1
ATOM 808 O O . LYS A 1 101 ? -9.269 -9.371 -10.827 1.00 54.12 101 LYS A O 1
ATOM 813 N N . ASP A 1 102 ? -7.473 -8.595 -9.730 1.00 57.22 102 ASP A N 1
ATOM 814 C CA . ASP A 1 102 ? -6.598 -8.651 -10.905 1.00 57.22 102 ASP A CA 1
ATOM 815 C C . ASP A 1 102 ? -5.617 -9.830 -10.842 1.00 57.22 102 ASP A C 1
ATOM 817 O O . ASP A 1 102 ? -4.479 -9.719 -10.393 1.00 57.22 102 ASP A O 1
ATOM 821 N N . THR A 1 103 ? -6.058 -10.982 -11.352 1.00 53.03 103 THR A N 1
ATOM 822 C CA . THR A 1 103 ? -5.226 -12.194 -11.493 1.00 53.03 103 THR A CA 1
ATOM 823 C C . THR A 1 103 ? -4.034 -12.027 -12.439 1.00 53.03 103 THR A C 1
ATOM 825 O O . THR A 1 103 ? -3.140 -12.874 -12.443 1.00 53.03 103 THR A O 1
ATOM 828 N N . ARG A 1 104 ? -4.008 -10.962 -13.249 1.00 55.50 104 ARG A N 1
ATOM 829 C CA . ARG A 1 104 ? -2.894 -10.639 -14.150 1.00 55.50 104 ARG A CA 1
ATOM 830 C C . ARG A 1 104 ? -1.931 -9.648 -13.511 1.00 55.50 104 ARG A C 1
ATOM 832 O O . ARG A 1 104 ? -0.790 -9.560 -13.963 1.00 55.50 104 ARG A O 1
ATOM 839 N N . SER A 1 105 ? -2.367 -8.931 -12.476 1.00 67.00 105 SER A N 1
ATOM 840 C CA . SER A 1 105 ? -1.529 -7.985 -11.756 1.00 67.00 105 SER A CA 1
ATOM 841 C C . SER A 1 105 ? -0.370 -8.709 -11.093 1.00 67.00 105 SER A C 1
ATOM 843 O O . SER A 1 105 ? -0.520 -9.538 -10.196 1.00 67.00 105 SER A O 1
ATOM 845 N N . GLN A 1 106 ? 0.833 -8.352 -11.524 1.00 78.00 106 GLN A N 1
ATOM 846 C CA . GLN A 1 106 ? 2.067 -8.820 -10.906 1.00 78.00 106 GLN A CA 1
ATOM 847 C C . GLN A 1 106 ? 2.437 -7.975 -9.676 1.00 78.00 106 GLN A C 1
ATOM 849 O O . GLN A 1 106 ? 3.527 -8.145 -9.131 1.00 78.00 106 GLN A O 1
ATOM 854 N N . PHE A 1 107 ? 1.546 -7.091 -9.198 1.00 84.94 107 PHE A N 1
ATOM 855 C CA . PHE A 1 107 ? 1.807 -6.194 -8.067 1.00 84.94 107 PHE A CA 1
ATOM 856 C C . PHE A 1 107 ? 2.134 -6.935 -6.763 1.00 84.94 107 PHE A C 1
ATOM 858 O O . PHE A 1 107 ? 2.891 -6.432 -5.934 1.00 84.94 107 PHE A O 1
ATOM 865 N N . GLY A 1 108 ? 1.695 -8.190 -6.621 1.00 83.19 108 GLY A N 1
ATOM 866 C CA . GLY A 1 108 ? 2.147 -9.069 -5.540 1.00 83.19 108 GLY A CA 1
ATOM 867 C C . GLY A 1 108 ? 3.678 -9.199 -5.443 1.00 83.19 108 GLY A C 1
ATOM 868 O O . GLY A 1 108 ? 4.193 -9.407 -4.345 1.00 83.19 108 GLY A O 1
ATOM 869 N N . LYS A 1 109 ? 4.429 -9.022 -6.544 1.00 87.12 109 LYS A N 1
ATOM 870 C CA . LYS A 1 109 ? 5.905 -8.977 -6.531 1.00 87.12 109 LYS A CA 1
ATOM 871 C C . LYS A 1 109 ? 6.445 -7.741 -5.818 1.00 87.12 109 LYS A C 1
ATOM 873 O O . LYS A 1 109 ? 7.439 -7.874 -5.108 1.00 87.12 109 LYS A O 1
ATOM 878 N N . VAL A 1 110 ? 5.793 -6.585 -5.979 1.00 89.38 110 VAL A N 1
ATOM 879 C CA . VAL A 1 110 ? 6.129 -5.365 -5.229 1.00 89.38 110 VAL A CA 1
ATOM 880 C C . VAL A 1 110 ? 5.906 -5.618 -3.749 1.00 89.38 110 VAL A C 1
ATOM 882 O O . VAL A 1 110 ? 6.830 -5.466 -2.962 1.00 89.38 110 VAL A O 1
ATOM 885 N N . LEU A 1 111 ? 4.723 -6.111 -3.375 1.00 89.19 111 LEU A N 1
ATOM 886 C CA . LEU A 1 111 ? 4.384 -6.378 -1.975 1.00 89.19 111 LEU A CA 1
ATOM 887 C C . LEU A 1 111 ? 5.320 -7.413 -1.322 1.00 89.19 111 LEU A C 1
ATOM 889 O O . LEU A 1 111 ? 5.707 -7.264 -0.165 1.00 89.19 111 LEU A O 1
ATOM 893 N N . SER A 1 112 ? 5.741 -8.445 -2.058 1.00 89.69 112 SER A N 1
ATOM 894 C CA . SER A 1 112 ? 6.693 -9.447 -1.554 1.00 89.69 112 SER A CA 1
ATOM 895 C C . SER A 1 112 ? 8.106 -8.899 -1.333 1.00 89.69 112 SER A C 1
ATOM 897 O O . SER A 1 112 ? 8.826 -9.426 -0.480 1.00 89.69 112 SER A O 1
ATOM 899 N N . ASN A 1 113 ? 8.491 -7.859 -2.073 1.00 91.12 113 ASN A N 1
ATOM 900 C CA . ASN A 1 113 ? 9.835 -7.273 -2.101 1.00 91.12 113 ASN A CA 1
ATOM 901 C C . ASN A 1 113 ? 9.805 -5.780 -1.732 1.00 91.12 113 ASN A C 1
ATOM 903 O O . ASN A 1 113 ? 10.614 -4.997 -2.228 1.00 91.12 113 ASN A O 1
ATOM 907 N N . PHE A 1 114 ? 8.849 -5.392 -0.880 1.00 90.81 114 PHE A N 1
ATOM 908 C CA . PHE A 1 114 ? 8.493 -3.996 -0.624 1.00 90.81 114 PHE A CA 1
ATOM 909 C C . PHE A 1 114 ? 9.703 -3.134 -0.251 1.00 90.81 114 PHE A C 1
ATOM 911 O O . PHE A 1 114 ? 9.948 -2.132 -0.910 1.00 90.81 114 PHE A O 1
ATOM 918 N N . GLU A 1 115 ? 10.518 -3.581 0.708 1.00 91.69 115 GLU A N 1
ATOM 919 C CA . GLU A 1 115 ? 11.728 -2.875 1.162 1.00 91.69 115 GLU A CA 1
ATOM 920 C C . GLU A 1 115 ? 12.733 -2.598 0.034 1.00 91.69 115 GLU A C 1
ATOM 922 O O . GLU A 1 115 ? 13.334 -1.527 -0.040 1.00 91.69 115 GLU A O 1
ATOM 927 N N . GLN A 1 116 ? 12.914 -3.553 -0.881 1.00 93.44 116 GLN A N 1
ATOM 928 C CA . GLN A 1 116 ? 13.877 -3.427 -1.979 1.00 93.44 116 GLN A CA 1
ATOM 929 C C . GLN A 1 116 ? 13.362 -2.447 -3.035 1.00 93.44 116 GLN A C 1
ATOM 931 O O . GLN A 1 116 ? 14.115 -1.594 -3.504 1.00 93.44 116 GLN A O 1
ATOM 936 N N . PHE A 1 117 ? 12.063 -2.505 -3.349 1.00 93.94 117 PHE A N 1
ATOM 937 C CA . PHE A 1 117 ? 11.419 -1.482 -4.172 1.00 93.94 117 PHE A CA 1
ATOM 938 C C . PHE A 1 117 ? 11.518 -0.102 -3.508 1.00 93.94 117 PHE A C 1
ATOM 940 O O . PHE A 1 117 ? 11.948 0.847 -4.155 1.00 93.94 117 PHE A O 1
ATOM 947 N N . TRP A 1 118 ? 11.204 0.008 -2.216 1.00 93.00 118 TRP A N 1
ATOM 948 C CA . TRP A 1 118 ? 11.273 1.259 -1.455 1.00 93.00 118 TRP A CA 1
ATOM 949 C C . TRP A 1 118 ? 12.670 1.891 -1.472 1.00 93.00 118 TRP A C 1
ATOM 951 O O . TRP A 1 118 ? 12.820 3.105 -1.639 1.00 93.00 118 TRP A O 1
ATOM 961 N N . THR A 1 119 ? 13.700 1.052 -1.356 1.00 93.62 119 THR A N 1
ATOM 962 C CA . THR A 1 119 ? 15.106 1.469 -1.363 1.00 93.62 119 THR A CA 1
ATOM 963 C C . THR A 1 119 ? 15.552 1.989 -2.731 1.00 93.62 119 THR A C 1
ATOM 965 O O . THR A 1 119 ? 16.341 2.928 -2.800 1.00 93.62 119 THR A O 1
ATOM 968 N N . HIS A 1 120 ? 15.078 1.386 -3.825 1.00 94.12 120 HIS A N 1
ATOM 969 C CA . HIS A 1 120 ? 15.585 1.669 -5.173 1.00 94.12 120 HIS A CA 1
ATOM 970 C C . HIS A 1 120 ? 14.711 2.610 -6.010 1.00 94.12 120 HIS A C 1
ATOM 972 O O . HIS A 1 120 ? 15.162 3.092 -7.054 1.00 94.12 120 HIS A O 1
ATOM 978 N N . ILE A 1 121 ? 13.481 2.887 -5.577 1.00 92.56 121 ILE A N 1
ATOM 979 C CA . ILE A 1 121 ? 12.638 3.903 -6.206 1.00 92.56 121 ILE A CA 1
ATOM 980 C C . ILE A 1 121 ? 13.229 5.285 -5.937 1.00 92.56 121 ILE A C 1
ATOM 982 O O . ILE A 1 121 ? 13.555 5.632 -4.807 1.00 92.56 121 ILE A O 1
ATOM 986 N N . ASN A 1 122 ? 13.299 6.084 -6.996 1.00 91.00 122 ASN A N 1
ATOM 987 C CA . ASN A 1 122 ? 13.339 7.535 -6.913 1.00 91.00 122 ASN A CA 1
ATOM 988 C C . ASN A 1 122 ? 11.995 8.039 -7.442 1.00 91.00 122 ASN A C 1
ATOM 990 O O . ASN A 1 122 ? 11.624 7.713 -8.581 1.00 91.00 122 ASN A O 1
ATOM 994 N N . ALA A 1 123 ? 11.236 8.744 -6.605 1.00 89.19 123 ALA A N 1
ATOM 995 C CA . ALA A 1 123 ? 9.845 9.037 -6.916 1.00 89.19 123 ALA A CA 1
ATOM 996 C C . ALA A 1 123 ? 9.705 10.009 -8.099 1.00 89.19 123 ALA A C 1
ATOM 998 O O . ALA A 1 123 ? 8.896 9.766 -8.998 1.00 89.19 123 ALA A O 1
ATOM 999 N N . ASP A 1 124 ? 10.544 11.046 -8.152 1.00 86.88 124 ASP A N 1
ATOM 1000 C CA . ASP A 1 124 ? 10.529 12.053 -9.216 1.00 86.88 124 ASP A CA 1
ATOM 1001 C C . ASP A 1 124 ? 10.954 11.462 -10.572 1.00 86.88 124 ASP A C 1
ATOM 1003 O O . ASP A 1 124 ? 10.253 11.638 -11.574 1.00 86.88 124 ASP A O 1
ATOM 1007 N N . THR A 1 125 ? 12.039 10.682 -10.612 1.00 89.56 125 THR A N 1
ATOM 1008 C CA . THR A 1 125 ? 12.505 9.990 -11.828 1.00 89.56 125 THR A CA 1
ATOM 1009 C C . THR A 1 125 ? 11.477 8.979 -12.323 1.00 89.56 125 THR A C 1
ATOM 1011 O O . THR A 1 125 ? 11.194 8.908 -13.520 1.00 89.56 125 THR A O 1
ATOM 1014 N N . THR A 1 126 ? 10.865 8.220 -11.410 1.00 90.50 126 THR A N 1
ATOM 1015 C CA . THR A 1 126 ? 9.827 7.246 -11.767 1.00 90.50 126 THR A CA 1
ATOM 1016 C C . THR A 1 126 ? 8.592 7.938 -12.323 1.00 90.50 126 THR A C 1
ATOM 1018 O O . THR A 1 126 ? 8.084 7.543 -13.370 1.00 90.50 126 THR A O 1
ATOM 1021 N N . MET A 1 127 ? 8.134 9.012 -11.684 1.00 88.00 127 MET A N 1
ATOM 1022 C CA . MET A 1 127 ? 6.998 9.785 -12.175 1.00 88.00 127 MET A CA 1
ATOM 1023 C C . MET A 1 127 ? 7.296 10.412 -13.545 1.00 88.00 127 MET A C 1
ATOM 1025 O O . MET A 1 127 ? 6.463 10.358 -14.449 1.00 88.00 127 MET A O 1
ATOM 1029 N N . ALA A 1 128 ? 8.502 10.954 -13.743 1.00 87.75 128 ALA A N 1
ATOM 1030 C CA . ALA A 1 128 ? 8.948 11.476 -15.033 1.00 87.75 128 ALA A CA 1
ATOM 1031 C C . ALA A 1 128 ? 9.011 10.397 -16.126 1.00 87.75 128 ALA A C 1
ATOM 1033 O O . ALA A 1 128 ? 8.757 10.697 -17.292 1.00 87.75 128 ALA A O 1
ATOM 1034 N N . PHE A 1 129 ? 9.334 9.152 -15.768 1.00 89.06 129 PHE A N 1
ATOM 1035 C CA . PHE A 1 129 ? 9.290 8.016 -16.685 1.00 89.06 129 PHE A CA 1
ATOM 1036 C C . PHE A 1 129 ? 7.850 7.645 -17.054 1.00 89.06 129 PHE A C 1
ATOM 1038 O O . PHE A 1 129 ? 7.522 7.600 -18.237 1.00 89.06 129 PHE A O 1
ATOM 1045 N N . LEU A 1 130 ? 6.979 7.443 -16.060 1.00 87.62 130 LEU A N 1
ATOM 1046 C CA . LEU A 1 130 ? 5.588 7.031 -16.279 1.00 87.62 130 LEU A CA 1
ATOM 1047 C C . LEU A 1 130 ? 4.806 8.053 -17.119 1.00 87.62 130 LEU A C 1
ATOM 1049 O O . LEU A 1 130 ? 3.999 7.662 -17.954 1.00 87.62 130 LEU A O 1
ATOM 1053 N N . LYS A 1 131 ? 5.107 9.351 -16.980 1.00 86.94 131 LYS A N 1
ATOM 1054 C CA . LYS A 1 131 ? 4.542 10.440 -17.804 1.00 86.94 131 LYS A CA 1
ATOM 1055 C C . LYS A 1 131 ? 4.826 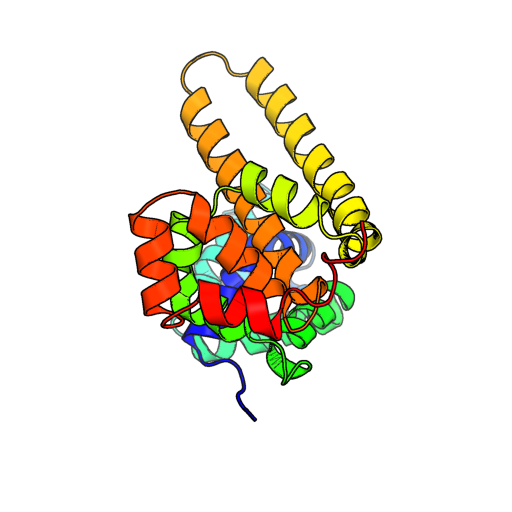10.327 -19.296 1.00 86.94 131 LYS A C 1
ATOM 1057 O O . LYS A 1 131 ? 4.139 10.949 -20.095 1.00 86.94 131 LYS A O 1
ATOM 1062 N N . LYS A 1 132 ? 5.866 9.592 -19.685 1.00 87.44 132 LYS A N 1
ATOM 1063 C CA . LYS A 1 132 ? 6.209 9.394 -21.099 1.00 87.44 132 LYS A CA 1
ATOM 1064 C C . LYS A 1 132 ? 5.355 8.308 -21.750 1.00 87.44 132 LYS A C 1
ATOM 1066 O O . LYS A 1 132 ? 5.516 8.072 -22.942 1.00 87.44 132 LYS A O 1
ATOM 1071 N N . ILE A 1 133 ? 4.495 7.633 -20.986 1.00 84.94 133 ILE A N 1
ATOM 1072 C CA . ILE A 1 133 ? 3.647 6.539 -21.448 1.00 84.94 133 ILE A CA 1
ATOM 1073 C C . ILE A 1 133 ? 2.214 7.083 -21.611 1.00 84.94 133 ILE A C 1
ATOM 1075 O O . ILE A 1 133 ? 1.506 7.218 -20.612 1.00 84.94 133 ILE A O 1
ATOM 1079 N N . PRO A 1 134 ? 1.746 7.364 -22.845 1.00 83.38 134 PRO A N 1
ATOM 1080 C CA . PRO A 1 134 ? 0.498 8.110 -23.065 1.00 83.38 134 PRO A CA 1
ATOM 1081 C C . PRO A 1 134 ? -0.759 7.443 -22.492 1.00 83.38 134 PRO A C 1
ATOM 1083 O O . PRO A 1 134 ? -1.724 8.109 -22.128 1.00 83.38 134 PRO A O 1
ATOM 1086 N N . CYS A 1 135 ? -0.779 6.111 -22.374 1.00 82.81 135 CYS A N 1
ATOM 1087 C CA . CYS A 1 135 ? -1.933 5.412 -21.803 1.00 82.81 135 CYS A CA 1
ATOM 1088 C C . CYS A 1 135 ? -2.130 5.679 -20.298 1.00 82.81 135 CYS A C 1
ATOM 1090 O O . CYS A 1 135 ? -3.185 5.338 -19.762 1.00 82.81 135 CYS A O 1
ATOM 1092 N N . TYR A 1 136 ? -1.162 6.307 -19.622 1.00 85.19 136 TYR A N 1
ATOM 1093 C CA . TYR A 1 136 ? -1.227 6.634 -18.198 1.00 85.19 136 TYR A CA 1
ATOM 1094 C C . TYR A 1 136 ? -1.698 8.063 -17.904 1.00 85.19 136 TYR A C 1
ATOM 1096 O O . TYR A 1 136 ? -1.986 8.361 -16.743 1.00 85.19 136 TYR A O 1
ATOM 1104 N N . ASP A 1 137 ? -1.856 8.922 -18.918 1.00 82.94 137 ASP A N 1
ATOM 1105 C CA . ASP A 1 137 ? -2.115 10.362 -18.758 1.00 82.94 137 ASP A CA 1
ATOM 1106 C C . ASP A 1 137 ? -3.274 10.674 -17.799 1.00 82.94 137 ASP A C 1
ATOM 1108 O O . ASP A 1 137 ? -3.115 11.448 -16.854 1.00 82.94 137 ASP A O 1
ATOM 1112 N N . ASN A 1 138 ? -4.425 10.016 -17.972 1.00 79.25 138 ASN A N 1
ATOM 1113 C CA . ASN A 1 138 ? -5.610 10.251 -17.136 1.00 79.25 138 ASN A CA 1
ATOM 1114 C C . ASN A 1 138 ? -5.361 9.951 -15.650 1.00 79.25 138 ASN A C 1
ATOM 1116 O O . ASN A 1 138 ? -5.830 10.678 -14.772 1.00 79.25 138 ASN A O 1
ATOM 1120 N N . ILE A 1 139 ? -4.634 8.870 -15.361 1.00 79.81 139 ILE A N 1
ATOM 1121 C CA . ILE A 1 139 ? -4.352 8.440 -13.989 1.00 79.81 139 ILE A CA 1
ATOM 1122 C C . ILE A 1 139 ? -3.276 9.347 -13.388 1.00 79.81 139 ILE A C 1
ATOM 1124 O O . ILE A 1 139 ? -3.464 9.870 -12.289 1.00 79.81 139 ILE A O 1
ATOM 1128 N N . ILE A 1 140 ? -2.205 9.623 -14.139 1.00 82.00 140 ILE A N 1
ATOM 1129 C CA . ILE A 1 140 ? -1.116 10.512 -13.718 1.00 82.00 140 ILE A CA 1
ATOM 1130 C C . ILE A 1 140 ? -1.633 11.921 -13.414 1.00 82.00 140 ILE A C 1
ATOM 1132 O O . ILE A 1 140 ? -1.272 12.481 -12.381 1.00 82.00 140 ILE A O 1
ATOM 1136 N N . MET A 1 141 ? -2.526 12.485 -14.234 1.00 78.19 141 MET A N 1
ATOM 1137 C CA . MET A 1 141 ? -3.118 13.805 -13.977 1.00 78.19 141 MET A CA 1
ATOM 1138 C C . MET A 1 141 ? -3.874 13.873 -12.643 1.00 78.19 141 MET A C 1
ATOM 1140 O O . MET A 1 141 ? -3.800 14.884 -11.941 1.00 78.19 141 MET A O 1
ATOM 1144 N N . ASN A 1 142 ? -4.601 12.815 -12.275 1.00 72.62 142 ASN A N 1
ATOM 1145 C CA . ASN A 1 142 ? -5.302 12.762 -10.991 1.00 72.62 142 ASN A CA 1
ATOM 1146 C C . ASN A 1 142 ? -4.320 12.683 -9.818 1.00 72.62 142 ASN A C 1
ATOM 1148 O O . ASN A 1 142 ? -4.516 13.355 -8.807 1.00 72.62 142 ASN A O 1
ATOM 1152 N N . ILE A 1 143 ? -3.233 11.933 -9.980 1.00 70.88 143 ILE A N 1
ATOM 1153 C CA . ILE A 1 143 ? -2.193 11.785 -8.960 1.00 70.88 143 ILE A CA 1
ATOM 1154 C C . ILE A 1 143 ? -1.391 13.067 -8.783 1.00 70.88 143 ILE A C 1
ATOM 1156 O O . ILE A 1 143 ? -1.097 13.443 -7.654 1.00 70.88 143 ILE A O 1
ATOM 1160 N N . GLU A 1 144 ? -1.072 13.780 -9.862 1.00 71.69 144 GLU A N 1
ATOM 1161 C CA . GLU A 1 144 ? -0.358 15.053 -9.772 1.00 71.69 144 GLU A CA 1
ATOM 1162 C C . GLU A 1 144 ? -1.120 16.097 -8.956 1.00 71.69 144 GLU A C 1
ATOM 1164 O O . GLU A 1 144 ? -0.500 16.900 -8.258 1.00 71.69 144 GLU A O 1
ATOM 1169 N N . ARG A 1 145 ? -2.457 16.101 -9.023 1.00 69.75 145 ARG A N 1
ATOM 1170 C CA . ARG A 1 145 ? -3.270 16.988 -8.182 1.00 69.75 145 ARG A CA 1
ATOM 1171 C C . ARG A 1 145 ? -3.085 16.664 -6.699 1.00 69.75 145 ARG A C 1
ATOM 1173 O O . ARG A 1 145 ? -2.909 17.586 -5.906 1.00 69.75 145 ARG A O 1
ATOM 1180 N N . SER A 1 146 ? -3.048 15.381 -6.339 1.00 64.62 146 SER A N 1
ATOM 1181 C CA . SER A 1 146 ? -2.755 14.932 -4.971 1.00 64.62 146 SER A CA 1
ATOM 1182 C C . SER A 1 146 ? -1.304 15.216 -4.561 1.00 64.62 146 SER A C 1
ATOM 1184 O O . SER A 1 146 ? -1.058 15.678 -3.452 1.00 64.62 146 SER A O 1
ATOM 1186 N N . TRP A 1 147 ? -0.349 15.023 -5.474 1.00 67.25 147 TRP A N 1
ATOM 1187 C CA . TRP A 1 147 ? 1.082 15.260 -5.263 1.00 67.25 147 TRP A CA 1
ATOM 1188 C C . TRP A 1 147 ? 1.392 16.740 -5.003 1.00 67.25 147 TRP A C 1
ATOM 1190 O O . TRP A 1 147 ? 2.129 17.068 -4.077 1.00 67.25 147 TRP A O 1
ATOM 1200 N N . ARG A 1 148 ? 0.801 17.662 -5.780 1.00 61.88 148 ARG A N 1
ATOM 1201 C CA . ARG A 1 148 ? 0.986 19.114 -5.590 1.00 61.88 148 ARG A CA 1
ATOM 1202 C C . ARG A 1 148 ? 0.367 19.614 -4.283 1.00 61.88 148 ARG A C 1
ATOM 1204 O O . ARG A 1 148 ? 0.922 20.530 -3.686 1.00 61.88 148 ARG A O 1
ATOM 1211 N N . GLY A 1 149 ? -0.732 19.011 -3.823 1.00 58.41 149 GLY A N 1
ATOM 1212 C CA . GLY A 1 149 ? -1.347 19.338 -2.532 1.00 58.41 149 GLY A CA 1
ATOM 1213 C C . GLY A 1 149 ? -0.408 19.089 -1.346 1.00 58.41 149 GLY A C 1
ATOM 1214 O O . GLY A 1 149 ? -0.263 19.967 -0.499 1.00 58.41 149 GLY A O 1
ATOM 1215 N N . SER A 1 150 ? 0.295 17.950 -1.331 1.00 56.25 150 SER A N 1
ATOM 1216 C CA . SER A 1 150 ? 1.289 17.645 -0.290 1.00 56.25 150 SER A CA 1
ATOM 1217 C C . SER A 1 150 ? 2.508 18.572 -0.352 1.00 56.25 150 SER A C 1
ATOM 1219 O O . SER A 1 150 ? 2.916 19.115 0.670 1.00 56.25 150 SER A O 1
ATOM 1221 N N . VAL A 1 151 ? 3.055 18.833 -1.546 1.00 54.41 151 VAL A N 1
ATOM 1222 C CA . VAL A 1 151 ? 4.270 19.659 -1.720 1.00 54.41 151 VAL A CA 1
ATOM 1223 C C . VAL A 1 151 ? 4.066 21.119 -1.277 1.00 54.41 151 VAL A C 1
ATOM 1225 O O . VAL A 1 151 ? 4.984 21.737 -0.740 1.00 54.41 151 VAL A O 1
ATOM 1228 N N . VAL A 1 152 ? 2.871 21.695 -1.461 1.00 53.75 152 VAL A N 1
ATOM 1229 C CA . VAL A 1 152 ? 2.582 23.074 -1.015 1.00 53.75 152 VAL A CA 1
ATOM 1230 C C . VAL A 1 152 ? 2.580 23.181 0.512 1.00 53.75 152 VAL A C 1
ATOM 1232 O O . VAL A 1 152 ? 3.149 24.130 1.044 1.00 53.75 152 VAL A O 1
ATOM 1235 N N . ILE A 1 153 ? 1.994 22.209 1.218 1.00 56.81 153 ILE A N 1
ATOM 1236 C CA . ILE A 1 153 ? 1.957 22.196 2.689 1.00 56.81 153 ILE A CA 1
ATOM 1237 C C . ILE A 1 153 ? 3.380 22.107 3.248 1.00 56.81 153 ILE A C 1
ATOM 1239 O O . ILE A 1 153 ? 3.758 22.916 4.095 1.00 56.81 153 ILE A O 1
ATOM 1243 N N . TYR A 1 154 ? 4.190 21.190 2.714 1.00 54.97 154 TYR A N 1
ATOM 1244 C CA . TYR A 1 154 ? 5.574 21.025 3.150 1.00 54.97 154 TYR A CA 1
ATOM 1245 C C . TYR A 1 154 ? 6.411 22.279 2.901 1.00 54.97 154 TYR A C 1
ATOM 1247 O O . TYR A 1 154 ? 7.072 22.733 3.825 1.00 54.97 154 TYR A O 1
ATOM 1255 N N . ASN A 1 155 ? 6.323 22.907 1.724 1.00 54.22 155 ASN A N 1
ATOM 1256 C CA . ASN A 1 155 ? 7.062 24.143 1.442 1.00 54.22 155 ASN A CA 1
ATOM 1257 C C . ASN A 1 155 ? 6.670 25.304 2.370 1.00 54.22 155 ASN A C 1
ATOM 1259 O O . ASN A 1 155 ? 7.532 26.088 2.762 1.00 54.22 155 ASN A O 1
ATOM 1263 N N . VAL A 1 156 ? 5.394 25.413 2.759 1.00 57.78 156 VAL A N 1
ATOM 1264 C CA . VAL A 1 156 ? 4.946 26.416 3.741 1.00 57.78 156 VAL A CA 1
ATOM 1265 C C . VAL A 1 156 ? 5.538 26.129 5.124 1.00 57.78 156 VAL A C 1
ATOM 1267 O O . VAL A 1 156 ? 6.055 27.045 5.759 1.00 57.78 156 VAL A O 1
ATOM 1270 N N . ILE A 1 157 ? 5.539 24.869 5.568 1.00 59.00 157 ILE A N 1
ATOM 1271 C CA . ILE A 1 157 ? 6.145 24.453 6.845 1.00 59.00 157 ILE A CA 1
ATOM 1272 C C . ILE A 1 157 ? 7.669 24.678 6.824 1.00 59.00 157 ILE A C 1
ATOM 1274 O O . ILE A 1 157 ? 8.232 25.209 7.778 1.00 59.00 157 ILE A O 1
ATOM 1278 N N . LEU A 1 158 ? 8.337 24.359 5.715 1.00 54.56 158 LEU A N 1
ATOM 1279 C CA . LEU A 1 158 ? 9.779 24.535 5.517 1.00 54.56 158 LEU A CA 1
ATOM 1280 C C . LEU A 1 158 ? 10.204 26.007 5.635 1.00 54.56 158 LEU A C 1
ATOM 1282 O O . LEU A 1 158 ? 11.237 26.316 6.225 1.00 54.56 158 LEU A O 1
ATOM 1286 N N . LEU A 1 159 ? 9.380 26.924 5.113 1.00 58.19 159 LEU A N 1
ATOM 1287 C CA . LEU A 1 159 ? 9.587 28.369 5.247 1.00 58.19 159 LEU A CA 1
ATOM 1288 C C . LEU A 1 159 ? 9.401 28.860 6.694 1.00 58.19 159 LEU A C 1
ATOM 1290 O O . LEU A 1 159 ? 9.964 29.893 7.055 1.00 58.19 159 LEU A O 1
ATOM 1294 N N . MET A 1 160 ? 8.645 28.133 7.524 1.00 57.75 160 MET A N 1
ATOM 1295 C CA . MET A 1 160 ? 8.395 28.481 8.928 1.00 57.75 160 MET A CA 1
ATOM 1296 C C . MET A 1 160 ? 9.459 27.933 9.896 1.00 57.75 160 MET A C 1
ATOM 1298 O O . MET A 1 160 ? 9.672 28.535 10.948 1.00 57.75 160 MET A O 1
ATOM 1302 N N . PHE A 1 161 ? 10.162 26.844 9.557 1.00 59.22 161 PHE A N 1
ATOM 1303 C CA . PHE A 1 161 ? 11.125 26.179 10.449 1.00 59.22 161 PHE A CA 1
ATOM 1304 C C . PHE A 1 161 ? 12.526 26.095 9.821 1.00 59.22 161 PHE A C 1
ATOM 1306 O O . PHE A 1 161 ? 12.907 25.115 9.185 1.00 59.22 161 PHE A O 1
ATOM 1313 N N . TYR A 1 162 ? 13.318 27.151 10.010 1.00 53.91 162 TYR A N 1
ATOM 1314 C CA . TYR A 1 162 ? 14.642 27.294 9.402 1.00 53.91 162 TYR A CA 1
ATOM 1315 C C . TYR A 1 162 ? 15.732 26.426 10.080 1.00 53.91 162 TYR A C 1
ATOM 1317 O O . TYR A 1 162 ? 15.969 26.507 11.284 1.00 53.91 162 TYR A O 1
ATOM 1325 N N . ASN A 1 163 ? 16.471 25.691 9.238 1.00 53.09 163 ASN A N 1
ATOM 1326 C CA . ASN A 1 163 ? 17.861 25.212 9.373 1.00 53.09 163 ASN A CA 1
ATOM 1327 C C . ASN A 1 163 ? 18.260 23.974 10.209 1.00 53.09 163 ASN A C 1
ATOM 1329 O O . ASN A 1 163 ? 19.432 23.611 10.146 1.00 53.09 163 ASN A O 1
ATOM 1333 N N . SER A 1 164 ? 17.368 23.230 10.870 1.00 53.25 164 SER A N 1
ATOM 1334 C CA . SER A 1 164 ? 17.732 21.885 11.399 1.00 53.25 164 SER A CA 1
ATOM 1335 C C . SER A 1 164 ? 16.772 20.754 11.018 1.00 53.25 164 SER A C 1
ATOM 1337 O O . SER A 1 164 ? 17.179 19.596 10.994 1.00 53.25 164 SER A O 1
ATOM 1339 N N . ALA A 1 165 ? 15.536 21.081 10.632 1.00 55.41 165 ALA A N 1
ATOM 1340 C CA . ALA A 1 165 ? 14.528 20.120 10.178 1.00 55.41 165 ALA A CA 1
ATOM 1341 C C . ALA A 1 165 ? 14.590 19.815 8.666 1.00 55.41 165 ALA A C 1
ATOM 1343 O O . ALA A 1 165 ? 13.855 18.959 8.189 1.00 55.41 165 ALA A O 1
ATOM 1344 N N . LEU A 1 166 ? 15.463 20.490 7.905 1.00 55.03 166 LEU A N 1
ATOM 1345 C CA . LEU A 1 166 ? 15.471 20.442 6.435 1.00 55.03 166 LEU A CA 1
ATOM 1346 C C . LEU A 1 166 ? 15.706 19.031 5.869 1.00 55.03 166 LEU A C 1
ATOM 1348 O O . LEU A 1 166 ? 15.058 18.646 4.903 1.00 55.03 166 LEU A O 1
ATOM 1352 N N . HIS A 1 167 ? 16.609 18.257 6.478 1.00 57.09 167 HIS A N 1
ATOM 1353 C CA . HIS A 1 167 ? 16.886 16.884 6.041 1.00 57.09 167 HIS A CA 1
ATOM 1354 C C . HIS A 1 167 ? 15.737 15.932 6.400 1.00 57.09 167 HIS A C 1
ATOM 1356 O O . HIS A 1 167 ? 15.347 15.109 5.585 1.00 57.09 167 HIS A O 1
ATOM 1362 N N . ILE A 1 168 ? 15.157 16.090 7.595 1.00 58.88 168 ILE A N 1
ATOM 1363 C CA . ILE A 1 168 ? 14.052 15.250 8.081 1.00 58.88 168 ILE A CA 1
ATOM 1364 C C . ILE A 1 168 ? 12.796 15.480 7.228 1.00 58.88 168 ILE A C 1
ATOM 1366 O O . ILE A 1 168 ? 12.157 14.527 6.801 1.00 58.88 168 ILE A O 1
ATOM 1370 N N . LEU A 1 169 ? 12.484 16.742 6.915 1.00 60.22 169 LEU A N 1
ATOM 1371 C CA . LEU A 1 169 ? 11.348 17.094 6.059 1.00 60.22 169 LEU A CA 1
ATOM 1372 C C . LEU A 1 169 ? 11.553 16.636 4.607 1.00 60.22 169 LEU A C 1
ATOM 1374 O O . LEU A 1 169 ? 10.591 16.227 3.964 1.00 60.22 169 LEU A O 1
ATOM 1378 N N . GLY A 1 170 ? 12.790 16.677 4.098 1.00 62.88 170 GLY A N 1
ATOM 1379 C CA . GLY A 1 170 ? 13.119 16.168 2.763 1.00 62.88 170 GLY A CA 1
ATOM 1380 C C . GLY A 1 170 ? 12.951 14.649 2.643 1.00 62.88 170 GLY A C 1
ATOM 1381 O O . GLY A 1 170 ? 12.412 14.173 1.644 1.00 62.88 170 GLY A O 1
ATOM 1382 N N . ASP A 1 171 ? 13.353 13.900 3.672 1.00 66.75 171 ASP A N 1
ATOM 1383 C CA . ASP A 1 171 ? 13.180 12.444 3.720 1.00 66.75 171 ASP A CA 1
ATOM 1384 C C . ASP A 1 171 ? 11.690 12.056 3.812 1.00 66.75 171 ASP A C 1
ATOM 1386 O O . ASP A 1 171 ? 11.235 11.171 3.084 1.00 66.75 171 ASP A O 1
ATOM 1390 N N . GLU A 1 172 ? 10.900 12.759 4.634 1.00 71.88 172 GLU A N 1
ATOM 1391 C CA . GLU A 1 172 ? 9.445 12.547 4.726 1.00 71.88 172 GLU A CA 1
ATOM 1392 C C . GLU A 1 172 ? 8.706 12.882 3.420 1.00 71.88 172 GLU A C 1
ATOM 1394 O O . GLU A 1 172 ? 7.758 12.185 3.033 1.00 71.88 172 GLU A O 1
ATOM 1399 N N . GLU A 1 173 ? 9.133 13.935 2.713 1.00 76.19 173 GLU A N 1
ATOM 1400 C CA . GLU A 1 173 ? 8.577 14.288 1.406 1.00 76.19 173 GLU A CA 1
ATOM 1401 C C . GLU A 1 173 ? 8.846 13.172 0.386 1.00 76.19 173 GLU A C 1
ATOM 1403 O O . GLU A 1 173 ? 7.927 12.743 -0.318 1.00 76.19 173 GLU A O 1
ATOM 1408 N N . GLU A 1 174 ? 10.079 12.662 0.319 1.00 81.94 174 GLU A N 1
ATOM 1409 C CA . GLU A 1 174 ? 10.432 11.574 -0.597 1.00 81.94 174 GLU A CA 1
ATOM 1410 C C . GLU A 1 174 ? 9.667 10.286 -0.266 1.00 81.94 174 GLU A C 1
ATOM 1412 O O . GLU A 1 174 ? 9.123 9.644 -1.168 1.00 81.94 174 GLU A O 1
ATOM 1417 N N . ASP A 1 175 ? 9.533 9.934 1.011 1.00 86.06 175 ASP A N 1
ATOM 1418 C CA . ASP A 1 175 ? 8.756 8.770 1.442 1.00 86.06 175 ASP A CA 1
ATOM 1419 C C . ASP A 1 175 ? 7.271 8.898 1.066 1.00 86.06 175 ASP A C 1
ATOM 1421 O O . ASP A 1 175 ? 6.658 7.948 0.560 1.00 86.06 175 ASP A O 1
ATOM 1425 N N . THR A 1 176 ? 6.697 10.093 1.218 1.00 83.56 176 THR A N 1
ATOM 1426 C CA . THR A 1 176 ? 5.325 10.387 0.782 1.00 83.56 176 THR A CA 1
ATOM 1427 C C . THR A 1 176 ? 5.178 10.195 -0.730 1.00 83.56 176 THR A C 1
ATOM 1429 O O . THR A 1 176 ? 4.250 9.525 -1.201 1.00 83.56 176 THR A O 1
ATOM 1432 N N . LYS A 1 177 ? 6.119 10.724 -1.518 1.00 86.19 177 LYS A N 1
ATOM 1433 C CA . LYS A 1 177 ? 6.118 10.593 -2.982 1.00 86.19 177 LYS A CA 1
ATOM 1434 C C . LYS A 1 177 ? 6.273 9.139 -3.429 1.00 86.19 177 LYS A C 1
ATOM 1436 O O . LYS A 1 177 ? 5.508 8.676 -4.279 1.00 86.19 177 LYS A O 1
ATOM 1441 N N . LYS A 1 178 ? 7.200 8.383 -2.833 1.00 90.88 178 LYS A N 1
ATOM 1442 C CA . LYS A 1 178 ? 7.383 6.942 -3.088 1.00 90.88 178 LYS A CA 1
ATOM 1443 C C . LYS A 1 178 ? 6.100 6.166 -2.838 1.00 90.88 178 LYS A C 1
ATOM 1445 O O . LYS A 1 178 ? 5.698 5.340 -3.661 1.00 90.88 178 LYS A O 1
ATOM 1450 N N . ARG A 1 179 ? 5.416 6.471 -1.734 1.00 89.31 179 ARG A N 1
ATOM 1451 C CA . ARG A 1 179 ? 4.130 5.866 -1.385 1.00 89.31 179 ARG A CA 1
ATOM 1452 C C . ARG A 1 179 ? 3.078 6.134 -2.455 1.00 89.31 179 ARG A C 1
ATOM 1454 O O . ARG A 1 179 ? 2.404 5.204 -2.894 1.00 89.31 179 ARG A O 1
ATOM 1461 N N . ILE A 1 180 ? 2.974 7.378 -2.920 1.00 86.19 180 ILE A N 1
ATOM 1462 C CA . ILE A 1 180 ? 2.058 7.764 -4.000 1.00 86.19 180 ILE A CA 1
ATOM 1463 C C . ILE A 1 180 ? 2.378 7.005 -5.297 1.00 86.19 180 ILE A C 1
ATOM 1465 O O . ILE A 1 180 ? 1.466 6.441 -5.909 1.00 86.19 180 ILE A O 1
ATOM 1469 N N . VAL A 1 181 ? 3.653 6.924 -5.694 1.00 89.19 181 VAL A N 1
ATOM 1470 C CA . VAL A 1 181 ? 4.085 6.143 -6.868 1.00 89.19 181 VAL A CA 1
ATOM 1471 C C . VAL A 1 181 ? 3.658 4.683 -6.731 1.00 89.19 181 VAL A C 1
ATOM 1473 O O . VAL A 1 181 ? 3.019 4.138 -7.628 1.00 89.19 181 VAL A O 1
ATOM 1476 N N . LEU A 1 182 ? 3.945 4.042 -5.600 1.00 90.44 182 LEU A N 1
ATOM 1477 C CA . LEU A 1 182 ? 3.621 2.630 -5.394 1.00 90.44 182 LEU A CA 1
ATOM 1478 C C . LEU A 1 182 ? 2.110 2.355 -5.379 1.00 90.44 182 LEU A C 1
ATOM 1480 O O . LEU A 1 182 ? 1.673 1.365 -5.963 1.00 90.44 182 LEU A O 1
ATOM 1484 N N . ARG A 1 183 ? 1.305 3.244 -4.781 1.00 87.50 183 ARG A N 1
ATOM 1485 C CA . ARG A 1 183 ? -0.172 3.174 -4.810 1.00 87.50 183 ARG A CA 1
ATOM 1486 C C . ARG A 1 183 ? -0.746 3.347 -6.220 1.00 87.50 183 ARG A C 1
ATOM 1488 O O . ARG A 1 183 ? -1.852 2.887 -6.490 1.00 87.50 183 ARG A O 1
ATOM 1495 N N . THR A 1 184 ? -0.004 4.004 -7.108 1.00 84.31 184 THR A N 1
ATOM 1496 C CA . THR A 1 184 ? -0.418 4.281 -8.489 1.00 84.31 184 THR A CA 1
ATOM 1497 C C . THR A 1 184 ? -0.293 3.058 -9.385 1.00 84.31 184 THR A C 1
ATOM 1499 O O . THR A 1 184 ? -1.180 2.800 -10.192 1.00 84.31 184 THR A O 1
ATOM 1502 N N . ILE A 1 185 ? 0.787 2.286 -9.242 1.00 87.06 185 ILE A N 1
ATOM 1503 C CA . ILE A 1 185 ? 1.090 1.140 -10.112 1.00 87.06 185 ILE A CA 1
ATOM 1504 C C . ILE A 1 185 ? -0.092 0.185 -10.334 1.00 87.06 185 ILE A C 1
ATOM 1506 O O . ILE A 1 185 ? -0.380 -0.107 -11.493 1.00 87.06 185 ILE A O 1
ATOM 1510 N N . PRO A 1 186 ? -0.817 -0.291 -9.304 1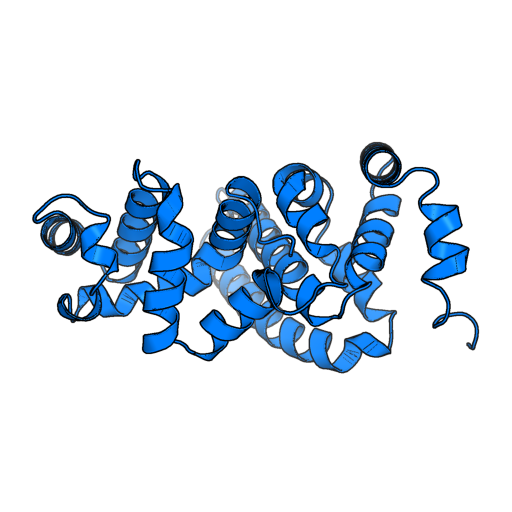.00 81.88 186 PRO A N 1
ATOM 1511 C CA . PRO A 1 186 ? -1.928 -1.210 -9.536 1.00 81.88 186 PRO A CA 1
ATOM 1512 C C . PRO A 1 186 ? -3.100 -0.566 -10.293 1.00 81.88 186 PRO A C 1
ATOM 1514 O O . PRO A 1 186 ? -3.887 -1.282 -10.905 1.00 81.88 186 PRO A O 1
ATOM 1517 N N . LEU A 1 187 ? -3.216 0.766 -10.288 1.00 80.50 187 LEU A N 1
ATOM 1518 C CA . LEU A 1 187 ? -4.254 1.497 -11.022 1.00 80.50 187 LEU A CA 1
ATOM 1519 C C . LEU A 1 187 ? -3.921 1.631 -12.513 1.00 80.50 187 LEU A C 1
ATOM 1521 O O . LEU A 1 187 ? -4.829 1.721 -13.333 1.00 80.50 187 LEU A O 1
ATOM 1525 N N . LEU A 1 188 ? -2.632 1.625 -12.866 1.00 80.69 188 LEU A N 1
ATOM 1526 C CA . LEU A 1 188 ? -2.140 1.747 -14.244 1.00 80.69 188 LEU A CA 1
ATOM 1527 C C . LEU A 1 188 ? -2.338 0.465 -15.075 1.00 80.69 188 LEU A C 1
ATOM 1529 O O . LEU A 1 188 ? -2.259 0.499 -16.301 1.00 80.69 188 LEU A O 1
ATOM 1533 N N . GLY A 1 189 ? -2.633 -0.661 -14.421 1.00 77.94 189 GLY A N 1
ATOM 1534 C CA . GLY A 1 189 ? -2.968 -1.931 -15.061 1.00 77.94 189 GLY A CA 1
ATOM 1535 C C . GLY A 1 189 ? -1.948 -3.042 -14.809 1.00 77.94 189 GLY A C 1
ATOM 1536 O O . GLY A 1 189 ? -0.907 -2.857 -14.179 1.00 77.94 189 GLY A O 1
ATOM 1537 N N . SER A 1 190 ? -2.251 -4.234 -15.328 1.00 76.12 190 SER A N 1
ATOM 1538 C CA . SER A 1 190 ? -1.585 -5.488 -14.943 1.00 76.12 190 SER A CA 1
ATOM 1539 C C . SER A 1 190 ? -0.074 -5.539 -15.213 1.00 76.12 190 SER A C 1
ATOM 1541 O O . SER A 1 190 ? 0.651 -6.253 -14.518 1.00 76.12 190 SER A O 1
ATOM 1543 N N . ASN A 1 191 ? 0.402 -4.782 -16.208 1.00 79.81 191 ASN A N 1
ATOM 1544 C CA . ASN A 1 191 ? 1.801 -4.766 -16.646 1.00 79.81 191 ASN A CA 1
ATOM 1545 C C . ASN A 1 191 ? 2.593 -3.551 -16.139 1.00 79.81 191 ASN A C 1
ATOM 1547 O O . ASN A 1 191 ? 3.806 -3.515 -16.329 1.00 79.81 191 ASN A O 1
ATOM 1551 N N . ALA A 1 192 ? 1.954 -2.601 -15.451 1.00 86.12 192 ALA A N 1
ATOM 1552 C CA . ALA A 1 192 ? 2.592 -1.354 -15.020 1.00 86.12 192 ALA A CA 1
ATOM 1553 C C . ALA A 1 192 ? 3.760 -1.562 -14.042 1.00 86.12 192 ALA A C 1
ATOM 1555 O O . ALA A 1 192 ? 4.646 -0.718 -13.911 1.00 86.12 192 ALA A O 1
ATOM 1556 N N . ILE A 1 193 ? 3.811 -2.719 -13.376 1.00 88.94 193 ILE A N 1
ATOM 1557 C CA . ILE A 1 193 ? 4.971 -3.115 -12.575 1.00 88.94 193 ILE A CA 1
ATOM 1558 C C . ILE A 1 193 ? 6.259 -3.180 -13.403 1.00 88.94 193 ILE A C 1
ATOM 1560 O O . ILE A 1 193 ? 7.329 -2.892 -12.879 1.00 88.94 193 ILE A O 1
ATOM 1564 N N . TYR A 1 194 ? 6.185 -3.550 -14.679 1.00 89.88 194 TYR A N 1
ATOM 1565 C CA . TYR A 1 194 ? 7.361 -3.651 -15.527 1.00 89.88 194 TYR A CA 1
ATOM 1566 C C . TYR A 1 194 ? 7.863 -2.262 -15.909 1.00 89.88 194 TYR A C 1
ATOM 1568 O O . TYR A 1 194 ? 9.071 -2.063 -15.964 1.00 89.88 194 TYR A O 1
ATOM 1576 N N . ASP A 1 195 ? 6.966 -1.290 -16.075 1.00 90.88 195 ASP A N 1
ATOM 1577 C CA . ASP A 1 195 ? 7.337 0.114 -16.267 1.00 90.88 195 ASP A CA 1
ATOM 1578 C C . ASP A 1 195 ? 7.997 0.685 -15.004 1.00 90.88 195 ASP A C 1
ATOM 1580 O O . ASP A 1 195 ? 9.020 1.361 -15.099 1.00 90.88 195 ASP A O 1
ATOM 1584 N N . LEU A 1 196 ? 7.490 0.331 -13.813 1.00 92.50 196 LEU A N 1
ATOM 1585 C CA . LEU A 1 196 ? 8.155 0.637 -12.538 1.00 92.50 196 LEU A CA 1
ATOM 1586 C C . LEU A 1 196 ? 9.545 -0.017 -12.455 1.00 92.50 196 LEU A C 1
ATOM 1588 O O . LEU A 1 196 ? 10.523 0.626 -12.092 1.00 92.50 196 LEU A O 1
ATOM 1592 N N . MET A 1 197 ? 9.662 -1.306 -12.782 1.00 93.56 197 MET A N 1
ATOM 1593 C CA . MET A 1 197 ? 10.955 -1.999 -12.773 1.00 93.56 197 MET A CA 1
ATOM 1594 C C . MET A 1 197 ? 11.923 -1.365 -13.774 1.00 93.56 197 MET A C 1
ATOM 1596 O O . MET A 1 197 ? 13.107 -1.246 -13.475 1.00 93.56 197 MET A O 1
ATOM 1600 N N . ARG A 1 198 ? 11.429 -0.906 -14.930 1.00 93.56 198 ARG A N 1
ATOM 1601 C CA . ARG A 1 198 ? 12.232 -0.199 -15.928 1.00 93.56 198 ARG A CA 1
ATOM 1602 C C . ARG A 1 198 ? 12.718 1.151 -15.419 1.00 93.56 198 ARG A C 1
ATOM 1604 O O . ARG A 1 198 ? 13.895 1.441 -15.607 1.00 93.56 198 ARG A O 1
ATOM 1611 N N . SER A 1 199 ? 11.864 1.933 -14.758 1.00 92.75 199 SER A N 1
ATOM 1612 C CA . SER A 1 199 ? 12.276 3.215 -14.175 1.00 92.75 199 SER A CA 1
ATOM 1613 C C . SER A 1 199 ? 13.299 3.036 -13.053 1.00 92.75 199 SER A C 1
ATOM 1615 O O . SER A 1 199 ? 14.197 3.857 -12.911 1.00 92.75 199 SER A O 1
ATOM 1617 N N . ILE A 1 200 ? 13.198 1.950 -12.281 1.00 93.69 200 ILE A N 1
ATOM 1618 C CA . ILE A 1 200 ? 14.162 1.601 -11.230 1.00 93.69 200 ILE A CA 1
ATOM 1619 C C . ILE A 1 200 ? 15.490 1.122 -11.822 1.00 93.69 200 ILE A C 1
ATOM 1621 O O . ILE A 1 200 ? 16.548 1.475 -11.302 1.00 93.69 200 ILE A O 1
ATOM 1625 N N . TYR A 1 201 ? 15.446 0.326 -12.894 1.00 93.25 201 TYR A N 1
ATOM 1626 C CA . TYR A 1 201 ? 16.626 -0.290 -13.507 1.00 93.25 201 TYR A CA 1
ATOM 1627 C C . TYR A 1 201 ? 17.715 0.738 -13.836 1.00 93.25 201 TYR A C 1
ATOM 1629 O O . TYR A 1 201 ? 18.893 0.489 -13.602 1.00 93.25 201 TYR A O 1
ATOM 1637 N N . ASP A 1 202 ? 17.312 1.910 -14.330 1.00 86.38 202 ASP A N 1
ATOM 1638 C CA . ASP A 1 202 ? 18.233 2.959 -14.773 1.00 86.38 202 ASP A CA 1
ATOM 1639 C C . ASP A 1 202 ? 18.766 3.843 -13.625 1.00 86.38 202 ASP A C 1
ATOM 1641 O O . ASP A 1 202 ? 19.603 4.710 -13.864 1.00 86.38 202 ASP A O 1
ATOM 1645 N N . ASN A 1 203 ? 18.331 3.630 -12.375 1.00 88.19 203 ASN A N 1
ATOM 1646 C CA . ASN A 1 203 ? 18.751 4.468 -11.244 1.00 88.19 203 ASN A CA 1
ATOM 1647 C C . ASN A 1 203 ? 20.184 4.168 -10.769 1.00 88.19 203 ASN A C 1
ATOM 1649 O O . ASN A 1 203 ? 20.890 5.076 -10.334 1.00 88.19 203 ASN A O 1
ATOM 1653 N N . SER A 1 204 ? 20.608 2.898 -10.766 1.00 91.44 204 SER A N 1
ATOM 1654 C CA . SER A 1 204 ? 21.957 2.480 -10.342 1.00 91.44 204 SER A CA 1
ATOM 1655 C C . SER A 1 204 ? 22.242 1.016 -10.689 1.00 91.44 204 SER A C 1
ATOM 1657 O O . SER A 1 204 ? 21.315 0.225 -10.847 1.00 91.44 204 SER A O 1
ATOM 1659 N N . GLU A 1 205 ? 23.516 0.609 -10.681 1.00 93.31 205 GLU A N 1
ATOM 1660 C CA . GLU A 1 205 ? 23.909 -0.802 -10.859 1.00 93.31 205 GLU A CA 1
ATOM 1661 C C . GLU A 1 205 ? 23.261 -1.737 -9.825 1.00 93.31 205 GLU A C 1
ATOM 1663 O O . GLU A 1 205 ? 22.845 -2.845 -10.158 1.00 93.31 205 GLU A O 1
ATOM 1668 N N . LYS A 1 206 ? 23.119 -1.286 -8.570 1.00 94.81 206 LYS A N 1
ATOM 1669 C CA . LYS A 1 206 ? 22.441 -2.058 -7.516 1.00 94.81 206 LYS A CA 1
ATOM 1670 C C . LYS A 1 206 ? 20.955 -2.246 -7.820 1.00 94.81 206 LYS A C 1
ATOM 1672 O O . LYS A 1 206 ? 20.424 -3.332 -7.612 1.00 94.81 206 LYS A O 1
ATOM 1677 N N . ALA A 1 207 ? 20.301 -1.201 -8.325 1.00 93.56 207 ALA A N 1
ATOM 1678 C CA . ALA A 1 207 ? 18.898 -1.256 -8.715 1.00 93.56 207 ALA A CA 1
ATOM 1679 C C . ALA A 1 207 ? 18.689 -2.176 -9.931 1.00 93.56 207 ALA A C 1
ATOM 1681 O O . ALA A 1 207 ? 17.778 -3.003 -9.920 1.00 93.56 207 ALA A O 1
ATOM 1682 N N . ALA A 1 208 ? 19.575 -2.106 -10.930 1.00 93.62 208 ALA A N 1
ATOM 1683 C CA . ALA A 1 208 ? 19.588 -3.026 -12.065 1.00 93.62 208 ALA A CA 1
ATOM 1684 C C . ALA A 1 208 ? 19.770 -4.486 -11.617 1.00 93.62 208 ALA A C 1
ATOM 1686 O O . ALA A 1 208 ? 18.982 -5.350 -12.000 1.00 93.62 208 ALA A O 1
ATOM 1687 N N . ALA A 1 209 ? 20.741 -4.753 -10.736 1.00 94.75 209 ALA A N 1
ATOM 1688 C CA . ALA A 1 209 ? 20.984 -6.087 -10.187 1.00 94.75 209 ALA A CA 1
ATOM 1689 C C . ALA A 1 209 ? 19.772 -6.632 -9.413 1.00 94.75 209 ALA A C 1
ATOM 1691 O O . ALA A 1 209 ? 19.421 -7.801 -9.570 1.00 94.75 209 ALA A O 1
ATOM 1692 N N . PHE A 1 210 ? 19.098 -5.792 -8.620 1.00 95.62 210 PHE A N 1
ATOM 1693 C CA . PHE A 1 210 ? 17.847 -6.156 -7.951 1.00 95.62 210 PHE A CA 1
ATOM 1694 C C . PHE A 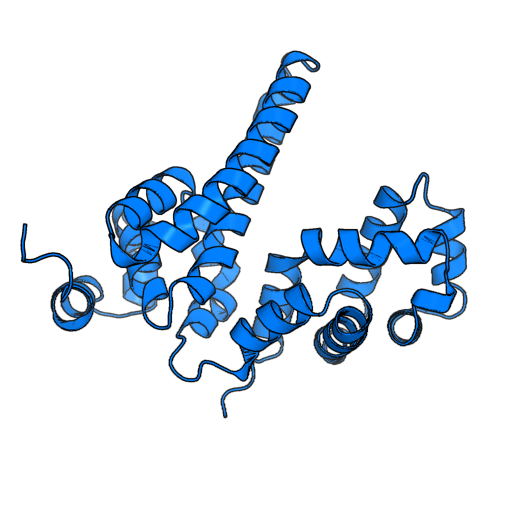1 210 ? 16.754 -6.540 -8.958 1.00 95.62 210 PHE A C 1
ATOM 1696 O O . PHE A 1 210 ? 16.111 -7.582 -8.816 1.00 95.62 210 PHE A O 1
ATOM 1703 N N . VAL A 1 211 ? 16.552 -5.722 -9.993 1.00 95.06 211 VAL A N 1
ATOM 1704 C CA . VAL A 1 211 ? 15.538 -5.980 -11.020 1.00 95.06 211 VAL A CA 1
ATOM 1705 C C . VAL A 1 211 ? 15.841 -7.270 -11.789 1.00 95.06 211 VAL A C 1
ATOM 1707 O O . VAL A 1 211 ? 14.929 -8.071 -11.992 1.00 95.06 211 VAL A O 1
ATOM 1710 N N . ASP A 1 212 ? 17.100 -7.519 -12.155 1.00 93.19 212 ASP A N 1
ATOM 1711 C CA . ASP A 1 212 ? 17.512 -8.757 -12.827 1.00 93.19 212 ASP A CA 1
ATOM 1712 C C . ASP A 1 212 ? 17.425 -9.985 -11.905 1.00 93.19 212 ASP A C 1
ATOM 1714 O O . ASP A 1 212 ? 17.099 -11.078 -12.367 1.00 93.19 212 ASP A O 1
ATOM 1718 N N . GLN A 1 213 ? 17.634 -9.832 -10.594 1.00 94.00 213 GLN A N 1
ATOM 1719 C CA . GLN A 1 213 ? 17.378 -10.903 -9.626 1.00 94.00 213 GLN A CA 1
ATOM 1720 C C . GLN A 1 213 ? 15.881 -11.236 -9.545 1.00 94.00 213 GLN A C 1
ATOM 1722 O O . GLN A 1 213 ? 15.504 -12.407 -9.478 1.00 94.00 213 GLN A O 1
ATOM 1727 N N . LEU A 1 214 ? 15.024 -10.212 -9.551 1.00 91.00 214 LEU A N 1
ATOM 1728 C CA . LEU A 1 214 ? 13.573 -10.373 -9.489 1.00 91.00 214 LEU A CA 1
ATOM 1729 C C . LEU A 1 214 ? 12.995 -10.926 -10.801 1.00 91.00 214 LEU A C 1
ATOM 1731 O O . LEU A 1 214 ? 11.995 -11.649 -10.789 1.00 91.00 214 LEU A O 1
ATOM 1735 N N . HIS A 1 215 ? 13.605 -10.575 -11.932 1.00 90.25 215 HIS A N 1
ATOM 1736 C CA . HIS A 1 215 ? 13.213 -11.034 -13.255 1.00 90.25 215 HIS A CA 1
ATOM 1737 C C . HIS A 1 215 ? 14.438 -11.179 -14.172 1.00 90.25 215 HIS A C 1
ATOM 1739 O O . HIS A 1 215 ? 14.783 -10.235 -14.880 1.00 90.25 215 HIS A O 1
ATOM 1745 N N . PRO A 1 216 ? 15.058 -12.370 -14.240 1.00 92.06 216 PRO A N 1
ATOM 1746 C CA . PRO A 1 216 ? 16.243 -12.588 -15.063 1.00 92.06 216 PRO A CA 1
ATOM 1747 C C . PRO A 1 216 ? 16.045 -12.165 -16.521 1.00 92.06 216 PRO A C 1
ATOM 1749 O O . PRO A 1 216 ? 14.987 -12.404 -17.115 1.00 92.06 216 PRO A O 1
ATOM 1752 N N . CYS A 1 217 ? 17.079 -11.543 -17.092 1.00 88.12 217 CYS A N 1
ATOM 1753 C CA . CYS A 1 217 ? 17.063 -10.971 -18.440 1.00 88.12 217 CYS A CA 1
ATOM 1754 C C . CYS A 1 217 ? 15.952 -9.922 -18.634 1.00 88.12 217 CYS A C 1
ATOM 1756 O O . CYS A 1 217 ? 15.308 -9.887 -19.692 1.00 88.12 217 CYS A O 1
ATOM 1758 N N . PHE A 1 218 ? 15.728 -9.071 -17.627 1.00 91.75 218 PHE A N 1
ATOM 1759 C CA . PHE A 1 218 ? 14.596 -8.148 -17.583 1.00 91.75 218 PHE A CA 1
ATOM 1760 C C . PHE A 1 218 ? 14.515 -7.254 -18.824 1.00 91.75 218 PHE A C 1
ATOM 1762 O O . PHE A 1 218 ? 13.460 -7.180 -19.448 1.00 91.75 218 PHE A O 1
ATOM 1769 N N . LEU A 1 219 ? 15.625 -6.632 -19.243 1.00 89.50 219 LEU A N 1
ATOM 1770 C CA . LEU A 1 219 ? 15.633 -5.720 -20.396 1.00 89.50 219 LEU A CA 1
ATOM 1771 C C . LEU A 1 219 ? 15.167 -6.389 -21.690 1.00 89.50 219 LEU A C 1
ATOM 1773 O O . LEU A 1 219 ? 14.407 -5.801 -22.460 1.00 89.50 219 LEU A O 1
ATOM 1777 N N . ARG A 1 220 ? 15.587 -7.639 -21.915 1.00 87.00 220 ARG A N 1
ATOM 1778 C CA . ARG A 1 220 ? 15.165 -8.412 -23.086 1.00 87.00 220 ARG A CA 1
ATOM 1779 C C . ARG A 1 220 ? 13.670 -8.704 -23.024 1.00 87.00 220 ARG A C 1
ATOM 1781 O O . ARG A 1 220 ? 12.986 -8.567 -24.031 1.00 87.00 220 ARG A O 1
ATOM 1788 N N . TYR A 1 221 ? 13.164 -9.092 -21.855 1.00 87.25 221 TYR A N 1
ATOM 1789 C CA . TYR A 1 221 ? 11.735 -9.320 -21.660 1.00 87.25 221 TYR A CA 1
ATOM 1790 C C . TYR A 1 221 ? 10.921 -8.038 -21.880 1.00 87.25 221 TYR A C 1
ATOM 1792 O O . TYR A 1 221 ? 9.950 -8.053 -22.634 1.00 87.25 221 TYR A O 1
ATOM 1800 N N . TYR A 1 222 ? 11.343 -6.931 -21.267 1.00 85.94 222 TYR A N 1
ATOM 1801 C CA . TYR A 1 222 ? 10.676 -5.636 -21.352 1.00 85.94 222 TYR A CA 1
ATOM 1802 C C . TYR A 1 222 ? 10.597 -5.148 -22.804 1.00 85.94 222 TYR A C 1
ATOM 1804 O O . TYR A 1 222 ? 9.512 -4.839 -23.295 1.00 85.94 222 TYR A O 1
ATOM 1812 N N . GLY A 1 223 ? 11.726 -5.176 -23.522 1.00 80.75 223 GLY A N 1
ATOM 1813 C CA . GLY A 1 223 ? 11.803 -4.750 -24.921 1.00 80.75 223 GLY A CA 1
ATOM 1814 C C . GLY A 1 223 ? 10.970 -5.595 -25.890 1.00 80.75 223 GLY A C 1
ATOM 1815 O O . GLY A 1 223 ? 10.515 -5.069 -26.899 1.00 80.75 223 GLY A O 1
ATOM 1816 N N . LEU A 1 224 ? 10.743 -6.878 -25.590 1.00 74.44 224 LEU A N 1
ATOM 1817 C CA . LEU A 1 224 ? 9.970 -7.781 -26.451 1.00 74.44 224 LEU A CA 1
ATOM 1818 C C . LEU A 1 224 ? 8.469 -7.803 -26.133 1.00 74.44 224 LEU A C 1
ATOM 1820 O O . LEU A 1 224 ? 7.674 -7.989 -27.045 1.00 74.44 224 LEU A O 1
ATOM 1824 N N . ASN A 1 225 ? 8.086 -7.657 -24.860 1.00 64.38 225 ASN A N 1
ATOM 1825 C CA . ASN A 1 225 ? 6.724 -7.965 -24.399 1.00 64.38 225 ASN A CA 1
ATOM 1826 C C . ASN A 1 225 ? 5.972 -6.782 -23.774 1.00 64.38 225 ASN A C 1
ATOM 1828 O O . ASN A 1 225 ? 4.758 -6.865 -23.603 1.00 64.38 225 ASN A O 1
ATOM 1832 N N . VAL A 1 226 ? 6.669 -5.705 -23.404 1.00 65.12 226 VAL A N 1
ATOM 1833 C CA . VAL A 1 226 ? 6.065 -4.534 -22.740 1.00 65.12 226 VAL A CA 1
ATOM 1834 C C . VAL A 1 226 ? 6.088 -3.314 -23.670 1.00 65.12 226 VAL A C 1
ATOM 1836 O O . VAL A 1 226 ? 5.121 -2.559 -23.725 1.00 65.12 226 VAL A O 1
ATOM 1839 N N . VAL A 1 227 ? 7.119 -3.180 -24.515 1.00 57.47 227 VAL A N 1
ATOM 1840 C CA . VAL A 1 227 ? 7.264 -2.094 -25.509 1.00 57.47 227 VAL A CA 1
ATOM 1841 C C . VAL A 1 227 ? 6.444 -2.345 -26.791 1.00 57.47 227 VAL A C 1
ATOM 1843 O O . VAL A 1 227 ? 6.931 -2.188 -27.905 1.00 57.47 227 VAL A O 1
ATOM 1846 N N . HIS A 1 228 ? 5.159 -2.687 -26.670 1.00 47.09 228 HIS A N 1
ATOM 1847 C CA . HIS A 1 228 ? 4.231 -2.617 -27.814 1.00 47.09 228 HIS A CA 1
ATOM 1848 C C . HIS A 1 228 ? 3.501 -1.268 -27.938 1.00 47.09 228 HIS A C 1
ATOM 1850 O O . HIS A 1 228 ? 2.627 -1.131 -28.786 1.00 47.09 228 HIS A O 1
ATOM 1856 N N . VAL A 1 229 ? 3.891 -0.245 -27.162 1.00 44.41 229 VAL A N 1
ATOM 1857 C CA . VAL A 1 229 ? 3.254 1.091 -27.209 1.00 44.41 229 VAL A CA 1
ATOM 1858 C C . VAL A 1 229 ? 4.219 2.242 -27.569 1.00 44.41 229 VAL A C 1
ATOM 1860 O O . VAL A 1 229 ? 3.758 3.347 -27.818 1.00 44.41 229 VAL A O 1
ATOM 1863 N N . VAL A 1 230 ? 5.539 2.022 -27.696 1.00 42.00 230 VAL A N 1
ATOM 1864 C CA . VAL A 1 230 ? 6.512 3.132 -27.915 1.00 42.00 230 VAL A CA 1
ATOM 1865 C C . VAL A 1 230 ? 7.219 3.103 -29.286 1.00 42.00 230 VAL A C 1
ATOM 1867 O O . VAL A 1 230 ? 8.096 3.913 -29.541 1.00 42.00 230 VAL A O 1
ATOM 1870 N N . LEU A 1 231 ? 6.830 2.233 -30.226 1.00 34.19 231 LEU A N 1
ATOM 1871 C CA . LEU A 1 231 ? 7.429 2.188 -31.579 1.00 34.19 231 LEU A CA 1
ATOM 1872 C C . LEU A 1 231 ? 6.552 2.798 -32.694 1.00 34.19 231 LEU A C 1
ATOM 1874 O O . LEU A 1 231 ? 6.593 2.333 -33.830 1.00 34.19 231 LEU A O 1
ATOM 1878 N N . LEU A 1 232 ? 5.777 3.848 -32.396 1.00 32.06 232 LEU A N 1
ATOM 1879 C CA . LEU A 1 232 ? 5.064 4.645 -33.413 1.00 32.06 232 LEU A CA 1
ATOM 1880 C C . LEU A 1 232 ? 5.111 6.168 -33.166 1.00 32.06 232 LEU A C 1
ATOM 1882 O O . LEU A 1 232 ? 4.126 6.860 -33.420 1.00 32.06 232 LEU A O 1
ATOM 1886 N N . LEU A 1 233 ? 6.253 6.700 -32.719 1.00 33.97 233 LEU A N 1
ATOM 1887 C CA . LEU A 1 233 ? 6.582 8.125 -32.872 1.00 33.97 233 LEU A CA 1
ATOM 1888 C C . LEU A 1 233 ? 8.019 8.292 -33.367 1.00 33.97 233 LEU A C 1
ATOM 1890 O O . LEU A 1 233 ? 8.931 7.788 -32.676 1.00 33.97 233 LEU A O 1
#

Sequence (233 aa):
MTSLNAKQKLALLNLYSEEIMKRLTPIYYCPEMSGVIAELLDINRLEELCMESYNEDDFSKRLWDELAASPMKNVLYDTILNYLSKVDASLHSILCLVSEKDTRSQFGKVLSNFEQFWTHINADTTMAFLKKIPCYDNIIMNIERSWRGSVVIYNVILLMFYNSALHILGDEEEDTKKRIVLRTIPLLGSNAIYDLMRSIYDNSEKAAAFVDQLHPCFLRYYGLNVVHVVLLL

Radius of gyration: 19.54 Å; chains: 1; bounding box: 43×47×61 Å